Protein AF-A0A7S3X8D6-F1 (afdb_monomer_lite)

Sequence (221 aa):
DIDELVQTFISAEDTNFTLYQYNNELSADIEKLEQQIADYKEDYVMLSGASSRKEDVEKAKILETLEEKWSDLDRKAVQYEVKATESQQTLTQVRAGMAGLFTRIGCNEEQDLPSGSGGGIGDSNMQFYLAAIESRAQDLLRAYYAQRPEEEDAALAASGRTGMSSTVLQINKLPSTVEDISDDEDDDNEDDQRPFTVEELKAKTRAKAKRQQTKVKGRAK

pLDDT: mean 79.31, std 18.72, range [39.94, 97.94]

Structure (mmCIF, N/CA/C/O backbone):
data_AF-A0A7S3X8D6-F1
#
_entry.id   AF-A0A7S3X8D6-F1
#
loop_
_atom_site.group_PDB
_atom_site.id
_atom_site.type_symbol
_atom_site.label_atom_id
_atom_site.label_alt_id
_atom_site.label_comp_id
_atom_site.label_asym_id
_atom_site.label_entity_id
_atom_site.label_seq_id
_atom_site.pdbx_PDB_ins_code
_atom_site.Cartn_x
_atom_site.Cartn_y
_atom_site.Cartn_z
_atom_site.occupancy
_atom_site.B_iso_or_equiv
_atom_site.auth_seq_id
_atom_site.auth_comp_id
_atom_site.auth_asym_id
_atom_site.auth_atom_id
_atom_site.pdbx_PDB_model_num
ATOM 1 N N . ASP A 1 1 ? -51.875 -15.005 94.703 1.00 67.69 1 ASP A N 1
ATOM 2 C CA . ASP A 1 1 ? -51.136 -16.248 94.477 1.00 67.69 1 ASP A CA 1
ATOM 3 C C . ASP A 1 1 ? -49.803 -15.879 93.853 1.00 67.69 1 ASP A C 1
ATOM 5 O O . ASP A 1 1 ? -49.804 -15.108 92.902 1.00 67.69 1 ASP A O 1
ATOM 9 N N . ILE A 1 2 ? -48.683 -16.258 94.463 1.00 82.00 2 ILE A N 1
ATOM 10 C CA . ILE A 1 2 ? -47.351 -15.812 94.006 1.00 82.00 2 ILE A CA 1
ATOM 11 C C . ILE A 1 2 ? -46.908 -16.629 92.790 1.00 82.00 2 ILE A C 1
ATOM 13 O O . ILE A 1 2 ? -46.303 -16.079 91.874 1.00 82.00 2 ILE A O 1
ATOM 17 N N . ASP A 1 3 ? -47.283 -17.905 92.743 1.00 85.44 3 ASP A N 1
ATOM 18 C CA . ASP A 1 3 ? -46.919 -18.810 91.653 1.00 85.44 3 ASP A CA 1
ATOM 19 C C . ASP A 1 3 ? -47.543 -18.391 90.313 1.00 85.44 3 ASP A C 1
ATOM 21 O O . ASP A 1 3 ? -46.890 -18.465 89.277 1.00 85.44 3 ASP A O 1
ATOM 25 N N . GLU A 1 4 ? -48.766 -17.853 90.320 1.00 86.75 4 GLU A N 1
ATOM 26 C CA . GLU A 1 4 ? -49.419 -17.321 89.114 1.00 86.75 4 GLU A CA 1
ATOM 27 C C . GLU A 1 4 ? -48.687 -16.088 88.552 1.00 86.75 4 GLU A C 1
ATOM 29 O O . GLU A 1 4 ? -48.535 -15.942 87.336 1.00 86.75 4 GLU A O 1
ATOM 34 N N . LEU A 1 5 ? -48.174 -15.221 89.434 1.00 87.00 5 LEU A N 1
ATOM 35 C CA . LEU A 1 5 ? -47.397 -14.043 89.043 1.00 87.00 5 LEU A CA 1
ATOM 36 C C . LEU A 1 5 ? -46.019 -14.435 88.496 1.00 87.00 5 LEU A C 1
ATOM 38 O O . LEU A 1 5 ? -45.560 -13.869 87.508 1.00 87.00 5 LEU A O 1
ATOM 42 N N . VAL A 1 6 ? -45.369 -15.423 89.113 1.00 89.00 6 VAL A N 1
ATOM 43 C CA . VAL A 1 6 ? -44.096 -15.967 88.622 1.00 89.00 6 VAL A CA 1
ATOM 44 C C . VAL A 1 6 ? -44.293 -16.623 87.256 1.00 89.00 6 VAL A C 1
ATOM 46 O O . VAL A 1 6 ? -43.522 -16.357 86.339 1.00 89.00 6 VAL A O 1
ATOM 49 N N . GLN A 1 7 ? -45.360 -17.401 87.072 1.00 89.62 7 GLN A N 1
ATOM 50 C CA . GLN A 1 7 ? -45.628 -18.076 85.804 1.00 89.62 7 GLN A CA 1
ATOM 51 C C . GLN A 1 7 ? -45.970 -17.101 84.671 1.00 89.62 7 GLN A C 1
ATOM 53 O O . GLN A 1 7 ? -45.526 -17.288 83.537 1.00 89.62 7 GLN A O 1
ATOM 58 N N . THR A 1 8 ? -46.718 -16.033 84.965 1.00 88.31 8 THR A N 1
ATOM 59 C CA . THR A 1 8 ? -46.967 -14.963 83.988 1.00 88.31 8 THR A CA 1
ATOM 60 C C . THR A 1 8 ? -45.688 -14.209 83.646 1.00 88.31 8 THR A C 1
ATOM 62 O O . THR A 1 8 ? -45.468 -13.931 82.469 1.00 88.31 8 THR A O 1
ATOM 65 N N . PHE A 1 9 ? -44.809 -13.957 84.619 1.00 92.44 9 PHE A N 1
ATOM 66 C CA . PHE A 1 9 ? -43.511 -13.330 84.368 1.00 92.44 9 PHE A CA 1
ATOM 67 C C . PHE A 1 9 ? -42.607 -14.201 83.488 1.00 92.44 9 PHE A C 1
ATOM 69 O O . PHE A 1 9 ? -42.057 -13.696 82.517 1.00 92.44 9 PHE A O 1
ATOM 76 N N . ILE A 1 10 ? -42.534 -15.510 83.753 1.00 90.31 10 ILE A N 1
ATOM 77 C CA . ILE A 1 10 ? -41.787 -16.470 82.922 1.00 90.31 10 ILE A CA 1
ATOM 78 C C . ILE A 1 10 ? -42.356 -16.503 81.497 1.00 90.31 10 ILE A C 1
ATOM 80 O O . ILE A 1 10 ? -41.610 -16.418 80.528 1.00 90.31 10 ILE A O 1
ATOM 84 N N . SER A 1 11 ? -43.684 -16.541 81.341 1.00 92.00 11 SER A N 1
ATOM 85 C CA . SER A 1 11 ? -44.301 -16.512 80.006 1.00 92.00 11 SER A CA 1
ATOM 86 C C . SER A 1 11 ? -44.047 -15.191 79.264 1.00 92.00 11 SER A C 1
ATOM 88 O O . SER A 1 11 ? -43.851 -15.174 78.047 1.00 92.00 11 SER A O 1
ATOM 90 N N . ALA A 1 12 ? -44.020 -14.072 79.992 1.00 92.56 12 ALA A N 1
ATOM 91 C CA . ALA A 1 12 ? -43.689 -12.765 79.444 1.00 92.56 12 ALA A CA 1
ATOM 92 C C . ALA A 1 12 ? -42.205 -12.691 79.054 1.00 92.56 12 ALA A C 1
ATOM 94 O O . ALA A 1 12 ? -41.868 -12.082 78.046 1.00 92.56 12 ALA A O 1
ATOM 95 N N . GLU A 1 13 ? -41.321 -13.342 79.806 1.00 94.69 13 GLU A N 1
ATOM 96 C CA . GLU A 1 13 ? -39.894 -13.439 79.503 1.00 94.69 13 GLU A CA 1
ATOM 97 C C . GLU A 1 13 ? -39.635 -14.291 78.252 1.00 94.69 13 GLU A C 1
ATOM 99 O O . GLU A 1 13 ? -38.944 -13.828 77.346 1.00 94.69 13 GLU A O 1
ATOM 1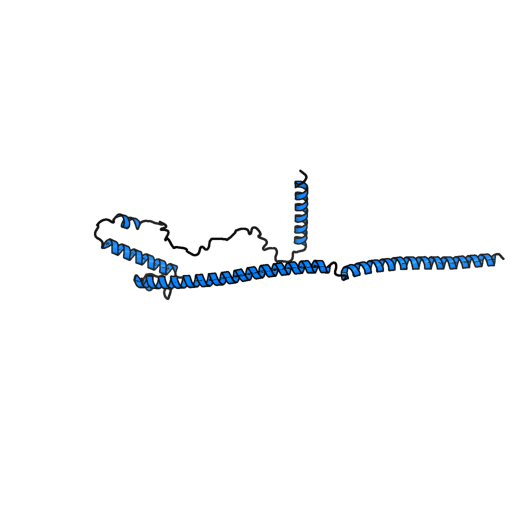04 N N . ASP A 1 14 ? -40.266 -15.462 78.131 1.00 93.81 14 ASP A N 1
ATOM 105 C CA . ASP A 1 14 ? -40.159 -16.331 76.947 1.00 93.81 14 ASP A CA 1
ATOM 106 C C . ASP A 1 14 ? -40.700 -15.648 75.678 1.00 93.81 14 ASP A C 1
ATOM 108 O O . ASP A 1 14 ? -40.104 -15.710 74.595 1.00 93.81 14 ASP A O 1
ATOM 112 N N . THR A 1 15 ? -41.834 -14.951 75.794 1.00 92.88 15 THR A N 1
ATOM 113 C CA . THR A 1 15 ? -42.400 -14.184 74.670 1.00 92.88 15 THR A CA 1
ATOM 114 C C . THR A 1 15 ? -41.511 -13.006 74.286 1.00 92.88 15 THR A C 1
ATOM 116 O O . THR A 1 15 ? -41.329 -12.732 73.101 1.00 92.88 15 THR A O 1
ATOM 119 N N . ASN A 1 16 ? -40.891 -12.338 75.256 1.00 93.00 16 ASN A N 1
ATOM 120 C CA . ASN A 1 16 ? -39.952 -11.262 74.974 1.00 93.00 16 ASN A CA 1
ATOM 121 C C . ASN A 1 16 ? -38.666 -11.801 74.322 1.00 93.00 16 ASN A C 1
ATOM 123 O O . ASN A 1 16 ? -38.200 -11.244 73.333 1.00 93.00 16 ASN A O 1
ATOM 127 N N . PHE A 1 17 ? -38.136 -12.932 74.796 1.00 95.75 17 PHE A N 1
ATOM 128 C CA . PHE A 1 17 ? -36.972 -13.593 74.200 1.00 95.75 17 PHE A CA 1
ATOM 129 C C . PHE A 1 17 ? -37.215 -13.977 72.733 1.00 95.75 17 PHE A C 1
ATOM 131 O O . PHE A 1 17 ? -36.400 -13.666 71.864 1.00 95.75 17 PHE A O 1
ATOM 138 N N . THR A 1 18 ? -38.363 -14.588 72.432 1.00 95.69 18 THR A N 1
ATOM 139 C CA . THR A 1 18 ? -38.733 -14.944 71.050 1.00 95.69 18 THR A CA 1
ATOM 140 C C . THR A 1 18 ? -38.941 -13.716 70.162 1.00 95.69 18 THR A C 1
ATOM 142 O O . THR A 1 18 ? -38.530 -13.728 69.001 1.00 95.69 18 THR A O 1
ATOM 145 N N . LEU A 1 19 ? -39.498 -12.626 70.698 1.00 94.94 19 LEU A N 1
ATOM 146 C CA . LEU A 1 19 ? -39.604 -11.349 69.987 1.00 94.94 19 LEU A CA 1
ATOM 147 C C . LEU A 1 19 ? -38.234 -10.727 69.694 1.00 94.94 19 LEU A C 1
ATOM 149 O O . LEU A 1 19 ? -38.025 -10.239 68.585 1.00 94.94 19 LEU A O 1
ATOM 153 N N . TYR A 1 20 ? -37.291 -10.765 70.640 1.00 96.44 20 TYR A N 1
ATOM 154 C CA . TYR A 1 20 ? -35.921 -10.299 70.409 1.00 96.44 20 TYR A CA 1
ATOM 155 C C . TYR A 1 20 ? -35.206 -11.136 69.349 1.00 96.44 20 TYR A C 1
ATOM 157 O O . TYR A 1 20 ? -34.548 -10.578 68.471 1.00 96.44 20 TYR A O 1
ATOM 165 N N . GLN A 1 21 ? -35.368 -12.461 69.389 1.00 95.94 21 GLN A N 1
ATOM 166 C CA . GLN A 1 21 ? -34.841 -13.364 68.367 1.00 95.94 21 GLN A CA 1
ATOM 167 C C . GLN A 1 21 ? -35.386 -12.991 66.978 1.00 95.94 21 GLN A C 1
ATOM 169 O O . GLN A 1 21 ? -34.609 -12.809 66.043 1.00 95.94 21 GLN A O 1
ATOM 174 N N . TYR A 1 22 ? -36.704 -12.810 66.866 1.00 97.12 22 TYR A N 1
ATOM 175 C CA . TYR A 1 22 ? -37.364 -12.437 65.615 1.00 97.12 22 TYR A CA 1
ATOM 176 C C . TYR A 1 22 ? -36.946 -11.044 65.120 1.00 97.12 22 TYR A C 1
ATOM 178 O O . TYR A 1 22 ? -36.742 -10.846 63.927 1.00 97.12 22 TYR A O 1
ATOM 186 N N . ASN A 1 23 ? -36.765 -10.076 66.023 1.00 97.00 23 ASN A N 1
ATOM 187 C CA . ASN A 1 23 ? -36.282 -8.738 65.675 1.00 97.00 23 ASN A CA 1
ATOM 188 C C . ASN A 1 23 ? -34.847 -8.767 65.121 1.00 97.00 23 ASN A C 1
ATOM 190 O O . ASN A 1 23 ? -34.547 -8.083 64.141 1.00 97.00 23 ASN A O 1
ATOM 194 N N . ASN A 1 24 ? -33.979 -9.596 65.707 1.00 96.69 24 ASN A N 1
ATOM 195 C CA . ASN A 1 24 ? -32.618 -9.793 65.212 1.00 96.69 24 ASN A CA 1
ATOM 196 C C . ASN A 1 24 ? -32.607 -10.465 63.833 1.00 96.69 24 ASN A C 1
ATOM 198 O O . ASN A 1 24 ? -31.846 -10.050 62.963 1.00 96.69 24 ASN A O 1
ATOM 202 N N . GLU A 1 25 ? -33.459 -11.469 63.619 1.00 96.88 25 GLU A N 1
ATOM 203 C CA . GLU A 1 25 ? -33.592 -12.144 62.323 1.00 96.88 25 GLU A CA 1
ATOM 204 C C . GLU A 1 25 ? -34.102 -11.181 61.241 1.00 96.88 25 GLU A C 1
ATOM 206 O O . GLU A 1 25 ? -33.488 -11.063 60.184 1.00 96.88 25 GLU A O 1
ATOM 211 N N . LEU A 1 26 ? -35.134 -10.390 61.551 1.00 97.06 26 LEU A N 1
ATOM 212 C CA . LEU A 1 26 ? -35.618 -9.312 60.683 1.00 97.06 26 LEU A CA 1
ATOM 213 C C . LEU A 1 26 ? -34.529 -8.289 60.354 1.00 97.06 26 LEU A C 1
ATOM 215 O O . LEU A 1 26 ? -34.442 -7.838 59.217 1.00 97.06 26 LEU A O 1
ATOM 219 N N . SER A 1 27 ? -33.706 -7.911 61.333 1.00 97.06 27 SER A N 1
ATOM 220 C CA . SER A 1 27 ? -32.617 -6.952 61.118 1.00 97.06 27 SER A CA 1
ATOM 221 C C . SER A 1 27 ? -31.562 -7.512 60.160 1.00 97.06 27 SER A C 1
ATOM 223 O O . SER A 1 27 ? -31.136 -6.813 59.244 1.00 97.06 27 SER A O 1
ATOM 225 N N . ALA A 1 28 ? -31.202 -8.789 60.311 1.00 97.50 28 ALA A N 1
ATOM 226 C CA . ALA A 1 28 ? -30.294 -9.472 59.391 1.00 97.50 28 ALA A CA 1
ATOM 227 C C . ALA A 1 28 ? -30.887 -9.597 57.975 1.00 97.50 28 ALA A C 1
ATOM 229 O O . ALA A 1 28 ? -30.181 -9.411 56.980 1.00 97.50 28 ALA A O 1
ATOM 230 N N . ASP A 1 29 ? -32.188 -9.870 57.870 1.00 97.88 29 ASP A N 1
ATOM 231 C CA . ASP A 1 29 ? -32.888 -9.928 56.588 1.00 97.88 29 ASP A CA 1
ATOM 232 C C . ASP A 1 29 ? -32.967 -8.556 55.908 1.00 97.88 29 ASP A C 1
ATOM 234 O O . ASP A 1 29 ? -32.798 -8.473 54.690 1.00 97.88 29 ASP A O 1
ATOM 238 N N . ILE A 1 30 ? -33.165 -7.475 56.669 1.00 97.69 30 ILE A N 1
ATOM 239 C CA . ILE A 1 30 ? -33.122 -6.102 56.147 1.00 97.69 30 ILE A CA 1
ATOM 240 C C . ILE A 1 30 ? -31.737 -5.800 55.574 1.00 97.69 30 ILE A C 1
ATOM 242 O O . ILE A 1 30 ? -31.657 -5.400 54.415 1.00 97.69 30 ILE A O 1
ATOM 246 N N . GLU A 1 31 ? -30.656 -6.056 56.318 1.00 97.56 31 GLU A N 1
ATOM 247 C CA . GLU A 1 31 ? -29.286 -5.832 55.825 1.00 97.56 31 GLU A CA 1
ATOM 248 C C . GLU A 1 31 ? -29.008 -6.628 54.542 1.00 97.56 31 GLU A C 1
ATOM 250 O O . GLU A 1 31 ? -28.447 -6.111 53.572 1.00 97.56 31 GLU A O 1
ATOM 255 N N . LYS A 1 32 ? -29.457 -7.886 54.494 1.00 97.94 32 LYS A N 1
ATOM 256 C CA . LYS A 1 32 ? -29.315 -8.736 53.310 1.00 97.94 32 LYS A CA 1
ATOM 257 C C . LYS A 1 32 ? -30.087 -8.188 52.110 1.00 97.94 32 LYS A C 1
ATOM 259 O O . LYS A 1 32 ? -29.563 -8.191 50.995 1.00 97.94 32 LYS A O 1
ATOM 264 N N . LEU A 1 33 ? -31.326 -7.747 52.311 1.00 97.69 33 LEU A N 1
ATOM 265 C CA . LEU A 1 33 ? -32.152 -7.175 51.247 1.00 97.69 33 LEU A CA 1
ATOM 266 C C . LEU A 1 33 ? -31.593 -5.834 50.763 1.00 97.69 33 LEU A C 1
ATOM 268 O O . LEU A 1 33 ? -31.595 -5.577 49.561 1.00 97.69 33 LEU A O 1
ATOM 272 N N . GLU A 1 34 ? -31.073 -5.000 51.660 1.00 97.75 34 GLU A N 1
ATOM 273 C CA . GLU A 1 34 ? -30.409 -3.745 51.300 1.00 97.75 34 GLU A CA 1
ATOM 274 C C . GLU A 1 34 ? -29.159 -3.989 50.451 1.00 97.75 34 GLU A C 1
ATOM 276 O O . GLU A 1 34 ? -28.985 -3.320 49.428 1.00 97.75 34 GLU A O 1
ATOM 281 N N . GLN A 1 35 ? -28.347 -4.992 50.803 1.00 97.56 35 GLN A N 1
ATOM 282 C CA . GLN A 1 35 ? -27.203 -5.401 49.989 1.00 97.56 35 GLN A CA 1
ATOM 283 C C . GLN A 1 35 ? -27.647 -5.876 48.600 1.00 97.56 35 GLN A C 1
ATOM 285 O O . GLN A 1 35 ? -27.122 -5.407 47.596 1.00 97.56 35 GLN A O 1
ATOM 290 N N . GLN A 1 36 ? -28.670 -6.732 48.518 1.00 97.81 36 GLN A N 1
ATOM 291 C CA . GLN A 1 36 ? -29.198 -7.192 47.228 1.00 97.81 36 GLN A CA 1
ATOM 292 C C . GLN A 1 36 ? -29.729 -6.037 46.369 1.00 97.81 36 GLN A C 1
ATOM 294 O O . GLN A 1 36 ? -29.532 -6.020 45.156 1.00 97.81 36 GLN A O 1
ATOM 299 N N . ILE A 1 37 ? -30.390 -5.048 46.976 1.00 97.00 37 ILE A N 1
ATOM 300 C CA . ILE A 1 37 ? -30.853 -3.849 46.267 1.00 97.00 37 ILE A CA 1
ATOM 301 C C . ILE A 1 37 ? -29.668 -3.034 45.737 1.00 97.00 37 ILE A C 1
ATOM 303 O O . ILE A 1 37 ? -29.769 -2.467 44.646 1.00 97.00 37 ILE A O 1
ATOM 307 N N . ALA A 1 38 ? -28.574 -2.936 46.495 1.00 96.69 38 ALA A N 1
ATOM 308 C CA . ALA A 1 38 ? -27.361 -2.263 46.043 1.00 96.69 38 ALA A CA 1
ATOM 309 C C . ALA A 1 38 ? -26.738 -2.994 44.844 1.00 96.69 38 ALA A C 1
ATOM 311 O O . ALA A 1 38 ? -26.522 -2.361 43.809 1.00 96.69 38 ALA A O 1
ATOM 312 N N . ASP A 1 39 ? -26.571 -4.313 44.947 1.00 96.19 39 ASP A N 1
ATOM 313 C CA . ASP A 1 39 ? -26.010 -5.158 43.888 1.00 96.19 39 ASP A CA 1
ATOM 314 C C . ASP A 1 39 ? -26.852 -5.057 42.601 1.00 96.19 39 ASP A C 1
ATOM 316 O O . ASP A 1 39 ? -26.337 -4.762 41.523 1.00 96.19 39 ASP A O 1
ATOM 320 N N . TYR A 1 40 ? -28.183 -5.172 42.704 1.00 94.69 40 TYR A N 1
ATOM 321 C CA . TYR A 1 40 ? -29.065 -5.055 41.537 1.00 94.69 40 TYR A CA 1
ATOM 322 C C . TYR A 1 40 ? -29.056 -3.664 40.894 1.00 94.69 40 TYR A C 1
ATOM 324 O O . TYR A 1 40 ? -29.263 -3.542 39.685 1.00 94.69 40 TYR A O 1
ATOM 332 N N . LYS A 1 41 ? -28.835 -2.595 41.668 1.00 91.50 41 LYS A N 1
ATOM 333 C CA . LYS A 1 41 ? -28.681 -1.245 41.105 1.00 91.50 41 LYS A CA 1
ATOM 334 C C . LYS A 1 41 ? -27.373 -1.112 40.332 1.00 91.50 41 LYS A C 1
ATOM 336 O O . LYS A 1 41 ? -27.368 -0.454 39.292 1.00 91.50 41 LYS A O 1
ATOM 341 N N . GLU A 1 42 ? -26.293 -1.715 40.818 1.00 88.62 42 GLU A N 1
ATOM 342 C CA . GLU A 1 42 ? -25.010 -1.743 40.114 1.00 88.62 42 GLU A CA 1
ATOM 343 C C . GLU A 1 42 ? -25.122 -2.517 38.794 1.00 88.62 42 GLU A C 1
ATOM 345 O O . GLU A 1 42 ? -24.772 -1.984 37.734 1.00 88.62 42 GLU A O 1
ATOM 350 N N . ASP A 1 43 ? -25.737 -3.700 38.831 1.00 87.25 43 ASP A N 1
ATOM 351 C CA . ASP A 1 43 ? -26.012 -4.510 37.642 1.00 87.25 43 ASP A CA 1
ATOM 352 C C . ASP A 1 43 ? -26.898 -3.768 36.636 1.00 87.25 43 ASP A C 1
ATOM 354 O O . ASP A 1 43 ? -26.614 -3.760 35.435 1.00 87.25 43 ASP A O 1
ATOM 358 N N . TYR A 1 44 ? -27.945 -3.082 37.106 1.00 85.81 44 TYR A N 1
ATOM 359 C CA . TYR A 1 44 ? -28.802 -2.267 36.246 1.00 85.81 44 TYR A CA 1
ATOM 360 C C . TYR A 1 44 ? -28.010 -1.161 35.542 1.00 85.81 44 TYR A C 1
ATOM 362 O O . TYR A 1 44 ? -28.200 -0.930 34.348 1.00 85.81 44 TYR A O 1
ATOM 370 N N . VAL A 1 45 ? -27.101 -0.478 36.244 1.00 82.88 45 VAL A N 1
ATOM 371 C CA . VAL A 1 45 ? -26.269 0.574 35.644 1.00 82.88 45 VAL A CA 1
ATOM 372 C C . VAL A 1 45 ? -25.324 -0.008 34.594 1.00 82.88 45 VAL A C 1
ATOM 374 O O . VAL A 1 45 ? -25.256 0.548 33.492 1.00 82.88 45 VAL A O 1
ATOM 377 N N . MET A 1 46 ? -24.663 -1.134 34.885 1.00 79.38 46 MET A N 1
ATOM 378 C CA . MET A 1 46 ? -23.828 -1.842 33.908 1.00 79.38 46 MET A CA 1
ATOM 379 C C . MET A 1 46 ? -24.627 -2.253 32.667 1.00 79.38 46 MET A C 1
ATOM 381 O O . MET A 1 46 ? -24.199 -1.985 31.542 1.00 79.38 46 MET A O 1
ATOM 385 N N . LEU A 1 47 ? -25.808 -2.844 32.862 1.00 77.25 47 LEU A N 1
ATOM 386 C CA . LEU A 1 47 ? -26.638 -3.375 31.782 1.00 77.25 47 LEU A CA 1
ATOM 387 C C . LEU A 1 47 ? -27.392 -2.284 31.004 1.00 77.25 47 LEU A C 1
ATOM 389 O O . LEU A 1 47 ? -27.698 -2.472 29.830 1.00 77.25 47 LEU A O 1
ATOM 393 N N . SER A 1 48 ? -27.635 -1.110 31.601 1.00 77.19 48 SER A N 1
ATOM 394 C CA . SER A 1 48 ? -28.289 0.039 30.943 1.00 77.19 48 SER A CA 1
ATOM 395 C C . SER A 1 48 ? -27.487 0.638 29.773 1.00 77.19 48 SER A C 1
ATOM 397 O O . SER A 1 48 ? -27.919 1.608 29.140 1.00 77.19 48 SER A O 1
ATOM 399 N N . GLY A 1 49 ? -26.299 0.095 29.484 1.00 66.31 49 GLY A N 1
ATOM 400 C CA . GLY A 1 49 ? -25.484 0.474 28.332 1.00 66.31 49 GLY A CA 1
ATOM 401 C C . GLY A 1 49 ? -24.805 1.835 28.482 1.00 66.31 49 GLY A C 1
ATOM 402 O O . GLY A 1 49 ? -24.290 2.380 27.506 1.00 66.31 49 GLY A O 1
ATOM 403 N N . ALA A 1 50 ? -24.790 2.416 29.688 1.00 65.62 50 ALA A N 1
ATOM 404 C CA . ALA A 1 50 ? -24.033 3.635 29.974 1.00 65.62 50 ALA A CA 1
ATOM 405 C C . ALA A 1 50 ? -22.520 3.431 29.752 1.00 65.62 50 ALA A C 1
ATOM 407 O O . ALA A 1 50 ? -21.849 4.337 29.256 1.00 65.62 50 ALA A O 1
ATOM 408 N N . SER A 1 51 ? -22.007 2.230 30.048 1.00 62.38 51 SER A N 1
ATOM 409 C CA . SER A 1 51 ? -20.630 1.826 29.731 1.00 62.38 51 SER A CA 1
ATOM 410 C C . SER A 1 51 ? -20.456 1.448 28.254 1.00 62.38 51 SER A C 1
ATOM 412 O O . SER A 1 51 ? -19.504 1.909 27.628 1.00 62.38 51 SER A O 1
ATOM 414 N N . SER A 1 52 ? -21.406 0.713 27.659 1.00 67.06 52 SER A N 1
ATOM 415 C CA . SER A 1 52 ? -21.340 0.294 26.246 1.00 67.06 52 SER A CA 1
ATOM 416 C C . SER A 1 52 ? -21.341 1.466 25.266 1.00 67.06 52 SER A C 1
ATOM 418 O O . SER A 1 52 ? -20.588 1.451 24.304 1.00 67.06 52 SER A O 1
ATOM 420 N N . ARG A 1 53 ? -22.088 2.545 25.540 1.00 71.88 53 ARG A N 1
ATOM 421 C CA . ARG A 1 53 ? -22.114 3.724 24.655 1.00 71.88 53 ARG A CA 1
ATOM 422 C C . ARG A 1 53 ? -20.753 4.398 24.483 1.00 71.88 53 ARG A C 1
ATOM 424 O O . ARG A 1 53 ? -20.490 4.946 23.419 1.00 71.88 53 ARG A O 1
ATOM 431 N N . LYS A 1 54 ? -19.894 4.395 25.508 1.00 75.25 54 LYS A N 1
ATOM 432 C CA . LYS A 1 54 ? -18.533 4.943 25.377 1.00 75.25 54 LYS A CA 1
ATOM 433 C C . LYS A 1 54 ? -17.655 4.032 24.528 1.00 75.25 54 LYS A C 1
ATOM 435 O O . LYS A 1 54 ? -16.948 4.522 23.656 1.00 75.25 54 LYS A O 1
ATOM 440 N N . GLU A 1 55 ? -17.750 2.729 24.761 1.00 76.75 55 GLU A N 1
ATOM 441 C CA . GLU A 1 55 ? -17.008 1.722 24.006 1.00 76.75 55 GLU A CA 1
ATOM 442 C C . GLU A 1 55 ? -17.407 1.720 22.520 1.00 76.75 55 GLU A C 1
ATOM 444 O O . GLU A 1 55 ? -16.547 1.640 21.648 1.00 76.75 55 GLU A O 1
ATOM 449 N N . ASP A 1 56 ? -18.694 1.898 22.219 1.00 81.81 56 ASP A N 1
ATOM 450 C CA . ASP A 1 56 ? -19.205 1.984 20.848 1.00 81.81 56 ASP A CA 1
ATOM 451 C C . ASP A 1 56 ? -18.701 3.235 20.119 1.00 81.81 56 ASP A C 1
ATOM 453 O O . ASP A 1 56 ? -18.345 3.164 18.944 1.00 81.81 56 ASP A O 1
ATOM 457 N N . VAL A 1 57 ? -18.608 4.376 20.812 1.00 85.12 57 VAL A N 1
ATOM 458 C CA . VAL A 1 57 ? -18.051 5.616 20.242 1.00 85.12 57 VAL A CA 1
ATOM 459 C C . VAL A 1 57 ? -16.552 5.476 19.974 1.00 85.12 57 VAL A C 1
ATOM 461 O O . VAL A 1 57 ? -16.071 5.922 18.934 1.00 85.12 57 VAL A O 1
ATOM 464 N N . GLU A 1 58 ? -15.805 4.845 20.880 1.00 86.81 58 GLU A N 1
ATOM 465 C CA . GLU A 1 58 ? -14.379 4.577 20.669 1.00 86.81 58 GLU A CA 1
ATOM 466 C C . GLU A 1 58 ? -14.155 3.615 19.498 1.00 86.81 58 GLU A C 1
ATOM 468 O O . GLU A 1 58 ? -13.320 3.891 18.636 1.00 86.81 58 GLU A O 1
ATOM 473 N N . LYS A 1 59 ? -14.945 2.538 19.403 1.00 88.81 59 LYS A N 1
ATOM 474 C CA . LYS A 1 59 ? -14.914 1.605 18.266 1.00 88.81 59 LYS A CA 1
ATOM 475 C C . LYS A 1 59 ? -15.263 2.295 16.950 1.00 88.81 59 LYS A C 1
ATOM 477 O O . LYS A 1 59 ? -14.558 2.091 15.967 1.00 88.81 59 LYS A O 1
ATOM 482 N N . ALA A 1 60 ? -16.299 3.134 16.932 1.00 91.19 60 ALA A N 1
ATOM 483 C CA . ALA A 1 60 ? -16.683 3.901 15.749 1.00 91.19 60 ALA A CA 1
ATOM 484 C C . ALA A 1 60 ? -15.552 4.831 15.288 1.00 91.19 60 ALA A C 1
ATOM 486 O O . ALA A 1 60 ? -15.225 4.860 14.106 1.00 91.19 60 ALA A O 1
ATOM 487 N N . LYS A 1 61 ? -14.890 5.516 16.227 1.00 93.88 61 LYS A N 1
ATOM 488 C CA . LYS A 1 61 ? -13.737 6.367 15.918 1.00 93.88 61 LYS A CA 1
ATOM 489 C C . LYS A 1 61 ? -12.556 5.564 15.368 1.00 93.88 61 LYS A C 1
ATOM 491 O O . LYS A 1 61 ? -11.897 6.005 14.435 1.00 93.88 61 LYS A O 1
ATOM 496 N N . ILE A 1 62 ? -12.278 4.385 15.927 1.00 94.00 62 ILE A N 1
ATOM 497 C CA . ILE A 1 62 ? -11.218 3.504 15.412 1.00 94.00 62 ILE A CA 1
ATOM 498 C C . ILE A 1 62 ? -11.539 3.067 13.978 1.00 94.00 62 ILE A C 1
ATOM 500 O O . ILE A 1 62 ? -10.659 3.132 13.122 1.00 94.00 62 ILE A O 1
ATOM 504 N N . LEU A 1 63 ? -12.784 2.672 13.704 1.00 95.25 63 LEU A N 1
ATOM 505 C CA . LEU A 1 63 ? -13.222 2.300 12.358 1.00 95.25 63 LEU A CA 1
ATOM 506 C C . LEU A 1 63 ? -13.055 3.450 11.364 1.00 95.25 63 LEU A C 1
ATOM 508 O O . LEU A 1 63 ? -12.462 3.237 10.314 1.00 95.25 63 LEU A O 1
ATOM 512 N N . GLU A 1 64 ? -13.478 4.661 11.726 1.00 96.06 64 GLU A N 1
ATOM 513 C CA . GLU A 1 64 ? -13.309 5.858 10.893 1.00 96.06 64 GLU A CA 1
ATOM 514 C C . GLU A 1 64 ? -11.827 6.110 10.568 1.00 96.06 64 GLU A C 1
ATOM 516 O O . GLU A 1 64 ? -11.462 6.279 9.407 1.00 96.06 64 GLU A O 1
ATOM 521 N N . THR A 1 65 ? -10.938 6.028 11.567 1.00 95.56 65 THR A N 1
ATOM 522 C CA . THR A 1 65 ? -9.493 6.201 11.327 1.00 95.56 65 THR A CA 1
ATOM 523 C C . THR A 1 65 ? -8.885 5.098 10.460 1.00 95.56 65 THR A C 1
ATOM 525 O O . THR A 1 65 ? -7.926 5.343 9.731 1.00 95.56 65 THR A O 1
ATOM 528 N N . LEU A 1 66 ? -9.399 3.868 10.546 1.00 96.19 66 LEU A N 1
ATOM 529 C CA . LEU A 1 66 ? -8.938 2.761 9.710 1.00 96.19 66 LEU A CA 1
ATOM 530 C C . LEU A 1 66 ? -9.420 2.915 8.271 1.00 96.19 66 LEU A C 1
ATOM 532 O O . LEU A 1 66 ? -8.659 2.623 7.355 1.00 96.19 66 LEU A O 1
ATOM 536 N N . GLU A 1 67 ? -10.646 3.387 8.075 1.00 96.94 67 GLU A N 1
ATOM 537 C CA . GLU A 1 67 ? -11.210 3.653 6.755 1.00 96.94 67 GLU A CA 1
ATOM 538 C C . GLU A 1 67 ? -10.463 4.791 6.048 1.00 96.94 67 GLU A C 1
ATOM 540 O O . GLU A 1 67 ? -10.094 4.648 4.883 1.00 96.94 67 GLU A O 1
ATOM 545 N N . GLU A 1 68 ? -10.129 5.866 6.769 1.00 97.12 68 GLU A N 1
ATOM 546 C CA . GLU A 1 68 ? -9.292 6.954 6.250 1.00 97.12 68 GLU A CA 1
ATOM 547 C C . GLU A 1 68 ? -7.899 6.448 5.843 1.00 97.12 68 GLU A C 1
ATOM 549 O O . GLU A 1 68 ? -7.469 6.646 4.705 1.00 97.12 68 GLU A O 1
ATOM 554 N N . LYS A 1 69 ? -7.225 5.697 6.727 1.00 96.69 69 LYS A N 1
ATOM 555 C CA . LYS A 1 69 ? -5.918 5.087 6.425 1.00 96.69 69 LYS A CA 1
ATOM 556 C C . LYS A 1 69 ? -5.981 4.134 5.238 1.00 96.69 69 LYS A C 1
ATOM 558 O O . LYS A 1 69 ? -5.054 4.101 4.431 1.00 96.69 69 LYS A O 1
ATOM 563 N N . TRP A 1 70 ? -7.049 3.346 5.137 1.00 96.62 70 TRP A N 1
ATOM 564 C CA . TRP A 1 70 ? -7.248 2.425 4.027 1.00 96.62 70 TRP A CA 1
ATOM 565 C C . TRP A 1 70 ? -7.426 3.185 2.712 1.00 96.62 70 TRP A C 1
ATOM 567 O O . TRP A 1 70 ? -6.739 2.877 1.743 1.00 96.62 70 TRP A O 1
ATOM 577 N N . SER A 1 71 ? -8.262 4.224 2.700 1.00 97.62 71 SER A N 1
ATOM 578 C CA . SER A 1 71 ? -8.468 5.089 1.535 1.00 97.62 71 SER A CA 1
ATOM 579 C C . SER A 1 71 ? -7.172 5.780 1.096 1.00 97.62 71 SER A C 1
ATOM 581 O O . SER A 1 71 ? -6.876 5.873 -0.098 1.00 97.62 71 SER A O 1
ATOM 583 N N . ASP A 1 72 ? -6.363 6.253 2.043 1.00 97.00 72 ASP A N 1
ATOM 584 C CA . ASP A 1 72 ? -5.069 6.860 1.736 1.00 97.00 72 ASP A CA 1
ATOM 585 C C . ASP A 1 72 ? -4.067 5.858 1.170 1.00 97.00 72 ASP A C 1
ATOM 587 O O . ASP A 1 72 ? -3.352 6.174 0.213 1.00 97.00 72 ASP A O 1
ATOM 591 N N . LEU A 1 73 ? -4.017 4.651 1.734 1.00 96.69 73 LEU A N 1
ATOM 592 C CA . LEU A 1 73 ? -3.136 3.597 1.252 1.00 96.69 73 LEU A CA 1
ATOM 593 C C . LEU A 1 73 ? -3.550 3.114 -0.142 1.00 96.69 73 LEU A C 1
ATOM 595 O O . LEU A 1 73 ? -2.684 2.948 -0.998 1.00 96.69 73 LEU A O 1
ATOM 599 N N . ASP A 1 74 ? -4.849 2.955 -0.391 1.00 97.44 74 ASP A N 1
ATOM 600 C CA . ASP A 1 74 ? -5.395 2.579 -1.697 1.00 97.44 74 ASP A CA 1
ATOM 601 C C . ASP A 1 74 ? -5.051 3.631 -2.760 1.00 97.44 74 ASP A C 1
ATOM 603 O O . ASP A 1 74 ? -4.474 3.323 -3.806 1.00 97.44 74 ASP A O 1
ATOM 607 N N . ARG A 1 75 ? -5.256 4.915 -2.439 1.00 97.31 75 ARG A N 1
ATOM 608 C CA . ARG A 1 75 ? -4.854 6.027 -3.307 1.00 97.31 75 ARG A CA 1
ATOM 609 C C . ARG A 1 75 ? -3.353 6.015 -3.601 1.00 97.31 75 ARG A C 1
ATOM 611 O O . ARG A 1 75 ? -2.961 6.213 -4.753 1.00 97.31 75 ARG A O 1
ATOM 618 N N . LYS A 1 76 ? -2.506 5.791 -2.590 1.00 97.38 76 LYS A N 1
ATOM 619 C CA . LYS A 1 76 ? -1.048 5.678 -2.773 1.00 97.38 76 LYS A CA 1
ATOM 620 C C . LYS A 1 76 ? -0.692 4.478 -3.655 1.00 97.38 76 LYS A C 1
ATOM 622 O O . LYS A 1 76 ? 0.141 4.624 -4.545 1.00 97.38 76 LYS A O 1
ATOM 627 N N . ALA A 1 77 ? -1.339 3.329 -3.467 1.00 97.44 77 ALA A N 1
ATOM 628 C CA . ALA A 1 77 ? -1.112 2.133 -4.275 1.00 97.44 77 ALA A CA 1
ATOM 629 C C . ALA A 1 77 ? -1.433 2.379 -5.757 1.00 97.44 77 ALA A C 1
ATOM 631 O O . ALA A 1 77 ? -0.597 2.105 -6.617 1.00 97.44 77 ALA A O 1
ATOM 632 N N . VAL A 1 78 ? -2.581 2.996 -6.054 1.00 97.62 78 VAL A N 1
ATOM 633 C CA . VAL A 1 78 ? -2.953 3.378 -7.427 1.00 97.62 78 VAL A CA 1
ATOM 634 C C . VAL A 1 78 ? -1.932 4.347 -8.031 1.00 97.62 78 VAL A C 1
ATOM 636 O O . VAL A 1 78 ? -1.532 4.189 -9.183 1.00 97.62 78 VAL A O 1
ATOM 639 N N . GLN A 1 79 ? -1.466 5.337 -7.265 1.00 97.25 79 GLN A N 1
ATOM 640 C CA . GLN A 1 79 ? -0.439 6.267 -7.745 1.00 97.25 79 GLN A CA 1
ATOM 641 C C . GLN A 1 79 ? 0.895 5.573 -8.042 1.00 97.25 79 GLN A C 1
ATOM 643 O O . GLN A 1 79 ? 1.544 5.910 -9.034 1.00 97.25 79 GLN A O 1
ATOM 648 N N . TYR A 1 80 ? 1.317 4.623 -7.205 1.00 97.56 80 TYR A N 1
ATOM 649 C CA . TYR A 1 80 ? 2.538 3.857 -7.447 1.00 97.56 80 TYR A CA 1
ATOM 650 C C . TYR A 1 80 ? 2.422 2.962 -8.676 1.00 97.56 80 TYR A C 1
ATOM 652 O O . TYR A 1 80 ? 3.381 2.885 -9.441 1.00 97.56 80 TYR A O 1
ATOM 660 N N . GLU A 1 81 ? 1.251 2.375 -8.922 1.00 97.19 81 GLU A N 1
ATOM 661 C CA . GLU A 1 81 ? 0.997 1.598 -10.135 1.00 97.19 81 GLU A CA 1
ATOM 662 C C . GLU A 1 81 ? 1.132 2.475 -11.387 1.00 97.19 81 GLU A C 1
ATOM 664 O O . GLU A 1 81 ? 1.877 2.143 -12.310 1.00 97.19 81 GLU A O 1
ATOM 669 N N . VAL A 1 82 ? 0.506 3.659 -11.395 1.00 97.44 82 VAL A N 1
ATOM 670 C CA . VAL A 1 82 ? 0.633 4.612 -12.512 1.00 97.44 82 VAL A CA 1
ATOM 671 C C . VAL A 1 82 ? 2.100 4.986 -12.740 1.00 97.44 82 VAL A C 1
ATOM 673 O O . VAL A 1 82 ? 2.604 4.824 -13.851 1.00 97.44 82 VAL A O 1
ATOM 676 N N . LYS A 1 83 ? 2.827 5.386 -11.690 1.00 97.31 83 LYS A N 1
ATOM 677 C CA . LYS A 1 83 ? 4.255 5.737 -11.794 1.00 97.31 83 LYS A CA 1
ATOM 678 C C . LYS A 1 83 ? 5.112 4.574 -12.307 1.00 97.31 83 LYS A C 1
ATOM 680 O O . LYS A 1 83 ? 6.024 4.790 -13.106 1.00 97.31 83 LYS A O 1
ATOM 685 N N . ALA A 1 84 ? 4.831 3.344 -11.875 1.00 96.25 84 ALA A N 1
ATOM 686 C CA . ALA A 1 84 ? 5.537 2.157 -12.344 1.00 96.25 84 ALA A CA 1
ATOM 687 C C . ALA A 1 84 ? 5.300 1.925 -13.843 1.00 96.25 84 ALA A C 1
ATOM 689 O O . ALA A 1 84 ? 6.258 1.712 -14.592 1.00 96.25 84 ALA A O 1
ATOM 690 N N . THR A 1 85 ? 4.050 2.050 -14.303 1.00 97.25 85 THR A N 1
ATOM 691 C CA . THR A 1 85 ? 3.721 1.907 -15.729 1.00 97.25 85 THR A CA 1
ATOM 692 C C . THR A 1 85 ? 4.381 2.989 -16.591 1.00 97.25 85 THR A C 1
ATOM 694 O O . THR A 1 85 ? 4.964 2.668 -17.628 1.00 97.25 85 THR A O 1
ATOM 697 N N . GLU A 1 86 ? 4.379 4.251 -16.152 1.00 97.25 86 GLU A N 1
ATOM 698 C CA . GLU A 1 86 ? 5.045 5.365 -16.846 1.00 97.25 86 GLU A CA 1
ATOM 699 C C . GLU A 1 86 ? 6.568 5.169 -16.920 1.00 97.25 86 GLU A C 1
ATOM 701 O O . GLU A 1 86 ? 7.189 5.356 -17.975 1.00 97.25 86 GLU A O 1
ATOM 706 N N . SER A 1 87 ? 7.181 4.728 -15.818 1.00 95.06 87 SER A N 1
ATOM 707 C CA . SER A 1 87 ? 8.608 4.401 -15.765 1.00 95.06 87 SER A CA 1
ATOM 708 C C . SER A 1 87 ? 8.958 3.264 -16.729 1.00 95.06 87 SER A C 1
ATOM 710 O O . SER A 1 87 ? 9.910 3.363 -17.509 1.00 95.06 87 SER A O 1
ATOM 712 N N . GLN A 1 88 ? 8.139 2.211 -16.775 1.00 95.06 88 GLN A N 1
ATOM 713 C CA . GLN A 1 88 ? 8.361 1.076 -17.668 1.00 95.06 88 GLN A CA 1
ATOM 714 C C . GLN A 1 88 ? 8.204 1.448 -19.151 1.00 95.06 88 GLN A C 1
ATOM 716 O O . GLN A 1 88 ? 8.964 0.958 -19.997 1.00 95.06 88 GLN A O 1
ATOM 721 N N . GLN A 1 89 ? 7.271 2.346 -19.482 1.00 96.25 89 GLN A N 1
ATOM 722 C CA . GLN A 1 89 ? 7.150 2.907 -20.831 1.00 96.25 89 GLN A CA 1
ATOM 723 C C . GLN A 1 89 ? 8.397 3.710 -21.213 1.00 96.25 89 GLN A C 1
ATOM 725 O O . GLN A 1 89 ? 8.942 3.516 -22.302 1.00 96.25 89 GLN A O 1
ATOM 730 N N . THR A 1 90 ? 8.892 4.550 -20.302 1.00 95.44 90 THR A N 1
ATOM 731 C CA . THR A 1 90 ? 10.113 5.341 -20.512 1.00 95.44 90 THR A CA 1
ATOM 732 C C . THR A 1 90 ? 11.323 4.436 -20.739 1.00 95.44 90 THR A C 1
ATOM 734 O O . THR A 1 90 ? 12.039 4.597 -21.726 1.00 95.44 90 THR A O 1
ATOM 737 N N . LEU A 1 91 ? 11.509 3.411 -19.901 1.00 93.69 91 LEU A N 1
ATOM 738 C CA . LEU A 1 91 ? 12.571 2.416 -20.071 1.00 93.69 91 LEU A CA 1
ATOM 739 C C . LEU A 1 91 ? 12.477 1.688 -21.414 1.00 93.69 91 LEU A C 1
ATOM 741 O O . LEU A 1 91 ? 13.493 1.428 -22.053 1.00 93.69 91 LEU A O 1
ATOM 745 N N . THR A 1 92 ? 11.268 1.385 -21.884 1.00 93.94 92 THR A N 1
ATOM 746 C CA . THR A 1 92 ? 11.070 0.747 -23.192 1.00 93.94 92 THR A CA 1
ATOM 747 C C . THR A 1 92 ? 11.530 1.653 -24.337 1.00 93.94 92 THR A C 1
ATOM 749 O O . THR A 1 92 ? 12.221 1.188 -25.244 1.00 93.94 92 THR A O 1
ATOM 752 N N . GLN A 1 93 ? 11.217 2.951 -24.275 1.00 94.94 93 GLN A N 1
ATOM 753 C CA . GLN A 1 93 ? 11.685 3.931 -25.261 1.00 94.94 93 GLN A CA 1
ATOM 754 C C . GLN A 1 93 ? 13.209 4.089 -25.224 1.00 94.94 93 GLN A C 1
ATOM 756 O O . GLN A 1 93 ? 13.848 4.098 -26.277 1.00 94.94 93 GLN A O 1
ATOM 761 N N . VAL A 1 94 ? 13.803 4.148 -24.028 1.00 94.38 94 VAL A N 1
ATOM 762 C CA . VAL A 1 94 ? 15.261 4.220 -23.851 1.00 94.38 94 VAL A CA 1
ATOM 763 C C . VAL A 1 94 ? 15.942 2.990 -24.450 1.00 94.38 94 VAL A C 1
ATOM 765 O O . VAL A 1 94 ? 16.860 3.144 -25.253 1.00 94.38 94 VAL A O 1
ATOM 768 N N . ARG A 1 95 ? 15.459 1.775 -24.153 1.00 93.75 95 ARG A N 1
ATOM 769 C CA . ARG A 1 95 ? 16.003 0.528 -24.725 1.00 93.75 95 ARG A CA 1
ATOM 770 C C . ARG A 1 95 ? 15.928 0.520 -26.253 1.00 93.75 95 ARG A C 1
ATOM 772 O O . ARG A 1 95 ? 16.906 0.167 -26.907 1.00 93.75 95 ARG A O 1
ATOM 779 N N . ALA A 1 96 ? 14.808 0.959 -26.830 1.00 93.62 96 ALA A N 1
ATOM 780 C CA . ALA A 1 96 ? 14.661 1.064 -28.282 1.00 93.62 96 ALA A CA 1
ATOM 781 C C . ALA A 1 96 ? 15.636 2.090 -28.891 1.00 93.62 96 ALA A C 1
ATOM 783 O O . ALA A 1 96 ? 16.286 1.806 -29.899 1.00 93.62 96 ALA A O 1
ATOM 784 N N . GLY A 1 97 ? 15.785 3.258 -28.258 1.00 94.19 97 GLY A N 1
ATOM 785 C CA . GLY A 1 97 ? 16.739 4.288 -28.673 1.00 94.19 97 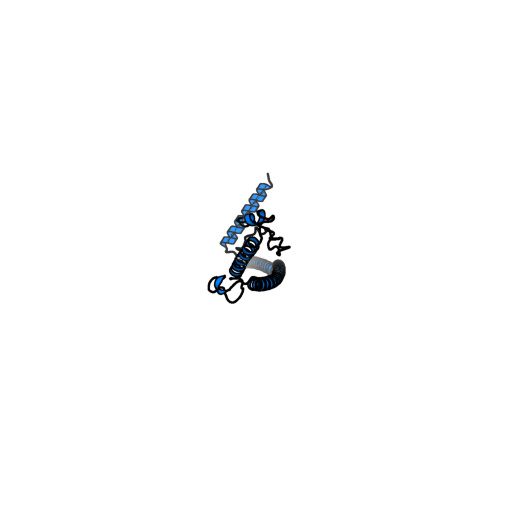GLY A CA 1
ATOM 786 C C . GLY A 1 97 ? 18.187 3.803 -28.610 1.00 94.19 97 GLY A C 1
ATOM 787 O O . GLY A 1 97 ? 18.947 4.009 -29.554 1.00 94.19 97 GLY A O 1
ATOM 788 N N . MET A 1 98 ? 18.553 3.091 -27.543 1.00 93.94 98 MET A N 1
ATOM 789 C CA . MET A 1 98 ? 19.875 2.486 -27.395 1.00 93.94 98 MET A CA 1
ATOM 790 C C . MET A 1 98 ? 20.154 1.437 -28.468 1.00 93.94 98 MET A C 1
ATOM 792 O O . MET A 1 98 ? 21.213 1.489 -29.083 1.00 93.94 98 MET A O 1
ATOM 796 N N . ALA A 1 99 ? 19.212 0.532 -28.746 1.00 92.50 99 ALA A N 1
ATOM 797 C CA . ALA A 1 99 ? 19.367 -0.461 -29.810 1.00 92.50 99 ALA A CA 1
ATOM 798 C C . ALA A 1 99 ? 19.544 0.207 -31.187 1.00 92.50 99 ALA A C 1
ATOM 800 O O . ALA A 1 99 ? 20.402 -0.184 -31.984 1.00 92.50 99 ALA A O 1
ATOM 801 N N . GLY A 1 100 ? 18.774 1.268 -31.452 1.00 93.62 100 GLY A N 1
ATOM 802 C CA . GLY A 1 100 ? 18.907 2.072 -32.665 1.00 93.62 100 GLY A CA 1
ATOM 803 C C . GLY A 1 100 ? 20.264 2.774 -32.773 1.00 93.62 100 GLY A C 1
ATOM 804 O O . GLY A 1 100 ? 20.866 2.785 -33.844 1.00 93.62 100 GLY A O 1
ATOM 805 N N . LEU A 1 101 ? 20.780 3.335 -31.677 1.00 93.88 101 LEU A N 1
ATOM 806 C CA . LEU A 1 101 ? 22.105 3.958 -31.659 1.00 93.88 101 LEU A CA 1
ATOM 807 C C . LEU A 1 101 ? 23.219 2.928 -31.841 1.00 93.88 101 LEU A C 1
ATOM 809 O O . LEU A 1 101 ? 24.062 3.127 -32.711 1.00 93.88 101 LEU A O 1
ATOM 813 N N . PHE A 1 102 ? 23.180 1.830 -31.083 1.00 93.44 102 PHE A N 1
ATOM 814 C CA . PHE A 1 102 ? 24.156 0.739 -31.121 1.00 93.44 102 PHE A CA 1
ATOM 815 C C . PHE A 1 102 ? 24.354 0.209 -32.546 1.00 93.44 102 PHE A C 1
ATOM 817 O O . PHE A 1 102 ? 25.478 0.095 -33.032 1.00 93.44 102 PHE A O 1
ATOM 824 N N . THR A 1 103 ? 23.250 -0.017 -33.262 1.00 92.25 103 THR A N 1
ATOM 825 C CA . THR A 1 103 ? 23.284 -0.454 -34.665 1.00 92.25 103 THR A CA 1
ATOM 826 C C . THR A 1 103 ? 23.756 0.649 -35.615 1.00 92.25 103 THR A C 1
ATOM 828 O O . THR A 1 103 ? 24.565 0.389 -36.504 1.00 92.25 103 THR A O 1
ATOM 831 N N . ARG A 1 104 ? 23.311 1.899 -35.431 1.00 93.62 104 ARG A N 1
ATOM 832 C CA . ARG A 1 104 ? 23.626 3.015 -36.340 1.00 93.62 104 ARG A CA 1
ATOM 833 C C . ARG A 1 104 ? 25.096 3.434 -36.326 1.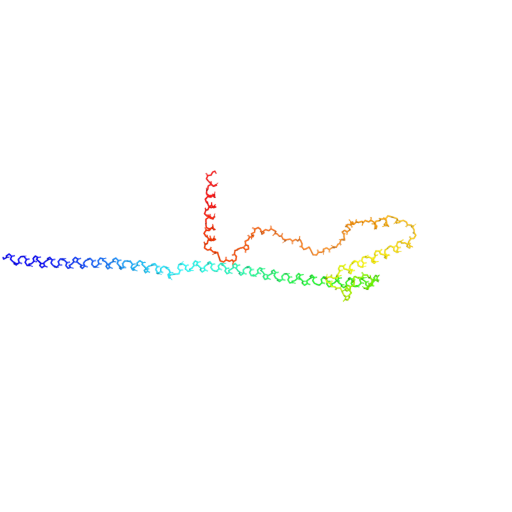00 93.62 104 ARG A C 1
ATOM 835 O O . ARG A 1 104 ? 25.612 3.825 -37.370 1.00 93.62 104 ARG A O 1
ATOM 842 N N . ILE A 1 105 ? 25.762 3.369 -35.175 1.00 91.62 105 ILE A N 1
ATOM 843 C CA . ILE A 1 105 ? 27.204 3.665 -35.059 1.00 91.62 105 ILE A CA 1
ATOM 844 C C . ILE A 1 105 ? 28.089 2.432 -35.323 1.00 91.62 105 ILE A C 1
ATOM 846 O O . ILE A 1 105 ? 29.321 2.531 -35.323 1.00 91.62 105 ILE A O 1
ATOM 850 N N . GLY A 1 106 ? 27.460 1.280 -35.579 1.00 89.56 106 GLY A N 1
ATOM 851 C CA . GLY A 1 106 ? 28.123 0.031 -35.935 1.00 89.56 106 GLY A CA 1
ATOM 852 C C . GLY A 1 106 ? 28.900 -0.598 -34.783 1.00 89.56 106 GLY A C 1
ATOM 853 O O . GLY A 1 106 ? 30.043 -0.997 -34.998 1.00 89.56 106 GLY A O 1
ATOM 854 N N . CYS A 1 107 ? 28.320 -0.634 -33.579 1.00 90.06 107 CYS A N 1
ATOM 855 C CA . CYS A 1 107 ? 28.843 -1.445 -32.480 1.00 90.06 107 CYS A CA 1
ATOM 856 C C . CYS A 1 107 ? 28.617 -2.941 -32.759 1.00 90.06 107 CYS A C 1
ATOM 858 O O . CYS A 1 107 ? 27.603 -3.327 -33.345 1.00 90.06 107 CYS A O 1
ATOM 860 N N . ASN A 1 108 ? 29.544 -3.783 -32.308 1.00 88.31 108 ASN A N 1
ATOM 861 C CA . ASN A 1 108 ? 29.513 -5.234 -32.475 1.00 88.31 108 ASN A CA 1
ATOM 862 C C . ASN A 1 108 ? 29.242 -5.927 -31.137 1.00 88.31 108 ASN A C 1
ATOM 864 O O . ASN A 1 108 ? 30.013 -5.775 -30.193 1.00 88.31 108 ASN A O 1
ATOM 868 N N . GLU A 1 109 ? 28.201 -6.761 -31.068 1.00 85.19 109 GLU A N 1
ATOM 869 C CA . GLU A 1 109 ? 27.830 -7.452 -29.821 1.00 85.19 109 GLU A CA 1
ATOM 870 C C . GLU A 1 109 ? 28.921 -8.393 -29.287 1.00 85.19 109 GLU A C 1
ATOM 872 O O . GLU A 1 109 ? 29.089 -8.511 -28.080 1.00 85.19 109 GLU A O 1
ATOM 877 N N . GLU A 1 110 ? 29.693 -9.041 -30.160 1.00 82.94 110 GLU A N 1
ATOM 878 C CA . GLU A 1 110 ? 30.746 -9.981 -29.742 1.00 82.94 110 GLU A CA 1
ATOM 879 C C . GLU A 1 110 ? 32.057 -9.303 -29.323 1.00 82.94 110 GLU A C 1
ATOM 881 O O . GLU A 1 110 ? 32.855 -9.909 -28.610 1.00 82.94 110 GLU A O 1
ATOM 886 N N . GLN A 1 111 ? 32.307 -8.077 -29.792 1.00 83.06 111 GLN A N 1
ATOM 887 C CA . GLN A 1 111 ? 33.580 -7.380 -29.569 1.00 83.06 111 GLN A CA 1
ATOM 888 C C . GLN A 1 111 ? 33.463 -6.283 -28.515 1.00 83.06 111 GLN A C 1
ATOM 890 O O . GLN A 1 111 ? 34.383 -6.105 -27.719 1.00 83.06 111 GLN A O 1
ATOM 895 N N . ASP A 1 112 ? 32.336 -5.570 -28.503 1.00 85.50 112 ASP A N 1
ATOM 896 C CA . ASP A 1 112 ? 32.162 -4.368 -27.690 1.00 85.50 112 ASP A CA 1
ATOM 897 C C . ASP A 1 112 ? 31.409 -4.645 -26.379 1.00 85.50 112 ASP A C 1
ATOM 899 O O . ASP A 1 112 ? 31.394 -3.792 -25.491 1.00 85.50 112 ASP A O 1
ATOM 903 N N . LEU A 1 113 ? 30.796 -5.828 -26.224 1.00 88.62 113 LEU A N 1
ATOM 904 C CA . LEU A 1 113 ? 30.147 -6.241 -24.979 1.00 88.62 113 LEU A CA 1
ATOM 905 C C . LEU A 1 113 ? 30.902 -7.366 -24.254 1.00 88.62 113 LEU A C 1
ATOM 907 O O . LEU A 1 113 ? 31.515 -8.228 -24.885 1.00 88.62 113 LEU A O 1
ATOM 911 N N . PRO A 1 114 ? 30.807 -7.417 -22.909 1.00 86.00 114 PRO A N 1
ATOM 912 C CA . PRO A 1 114 ? 31.261 -8.566 -22.134 1.00 86.00 114 PRO A CA 1
ATOM 913 C C . PRO A 1 114 ? 30.571 -9.866 -22.575 1.00 86.00 114 PRO A C 1
ATOM 915 O O . PRO A 1 114 ? 29.383 -9.872 -22.910 1.00 86.00 114 PRO A O 1
ATOM 918 N N . SER A 1 115 ? 31.296 -10.988 -22.524 1.00 83.06 115 SER A N 1
ATOM 919 C CA . SER A 1 115 ? 30.756 -12.300 -22.896 1.00 83.06 115 SER A CA 1
ATOM 920 C C . SER A 1 115 ? 29.486 -12.629 -22.107 1.00 83.06 115 SER A C 1
ATOM 922 O O . SER A 1 115 ? 29.486 -12.605 -20.878 1.00 83.06 115 SER A O 1
ATOM 924 N N . GLY A 1 116 ? 28.408 -12.962 -22.818 1.00 77.44 116 GLY A N 1
ATOM 925 C CA . GLY A 1 116 ? 27.111 -13.280 -22.211 1.00 77.44 116 GLY A CA 1
ATOM 926 C C . GLY A 1 116 ? 26.182 -12.080 -21.990 1.00 77.44 116 GLY A C 1
ATOM 927 O O . GLY A 1 116 ? 25.045 -12.285 -21.579 1.00 77.44 116 GLY A O 1
ATOM 928 N N . SER A 1 117 ? 26.617 -10.854 -22.303 1.00 82.38 117 SER A N 1
ATOM 929 C CA . SER A 1 117 ? 25.756 -9.657 -22.288 1.00 82.38 117 SER A CA 1
ATOM 930 C C . SER A 1 117 ? 25.012 -9.417 -23.614 1.00 82.38 117 SER A C 1
ATOM 932 O O . SER A 1 117 ? 24.168 -8.520 -23.690 1.00 82.38 117 SER A O 1
ATOM 934 N N . GLY A 1 118 ? 25.319 -10.206 -24.650 1.00 72.94 118 GLY A N 1
ATOM 935 C CA . GLY A 1 118 ? 24.623 -10.210 -25.942 1.00 72.94 118 GLY A CA 1
ATOM 936 C C . GLY A 1 118 ? 23.257 -10.903 -25.878 1.00 72.94 118 GLY A C 1
ATOM 937 O O . GLY A 1 118 ? 23.008 -11.715 -24.986 1.00 72.94 118 GLY A O 1
ATOM 938 N N . GLY A 1 119 ? 22.369 -10.589 -26.826 1.00 78.00 119 GLY A N 1
ATOM 939 C CA . GLY A 1 119 ? 21.016 -11.170 -26.888 1.00 78.00 119 GLY A CA 1
ATOM 940 C C . GLY A 1 119 ? 19.867 -10.228 -26.506 1.00 78.00 119 GLY A C 1
ATOM 941 O O . GLY A 1 119 ? 18.744 -10.689 -26.307 1.00 78.00 119 GLY A O 1
ATOM 942 N N . GLY A 1 120 ? 20.126 -8.919 -26.433 1.00 84.19 120 GLY A N 1
ATOM 943 C CA . GLY A 1 120 ? 19.110 -7.884 -26.226 1.00 84.19 120 GLY A CA 1
ATOM 944 C C . GLY A 1 120 ? 19.384 -6.987 -25.021 1.00 84.19 120 GLY A C 1
ATOM 945 O O . GLY A 1 120 ? 20.098 -7.358 -24.092 1.00 84.19 120 GLY A O 1
ATOM 946 N N . ILE A 1 121 ? 18.802 -5.787 -25.038 1.00 89.94 121 ILE A N 1
ATOM 947 C CA . ILE A 1 121 ? 18.981 -4.784 -23.982 1.00 89.94 121 ILE A CA 1
ATOM 948 C C . ILE A 1 121 ? 17.920 -5.004 -22.900 1.00 89.94 121 ILE A C 1
ATOM 950 O O . ILE A 1 121 ? 16.724 -4.902 -23.166 1.00 89.94 121 ILE A O 1
ATOM 954 N N . GLY A 1 122 ? 18.363 -5.276 -21.679 1.00 88.19 122 GLY A N 1
ATOM 955 C CA . GLY A 1 122 ? 17.578 -5.371 -20.452 1.00 88.19 122 GLY A CA 1
ATOM 956 C C . GLY A 1 122 ? 18.203 -4.530 -19.336 1.00 88.19 122 GLY A C 1
ATOM 957 O O . GLY A 1 122 ? 19.252 -3.913 -19.510 1.00 88.19 122 GLY A O 1
ATOM 958 N N . ASP A 1 123 ? 17.568 -4.484 -18.168 1.00 85.69 123 ASP A N 1
ATOM 959 C CA . ASP A 1 123 ? 17.978 -3.546 -17.107 1.00 85.69 123 ASP A CA 1
ATOM 960 C C . ASP A 1 123 ? 19.341 -3.878 -16.498 1.00 85.69 123 ASP A C 1
ATOM 962 O O . ASP A 1 123 ? 20.098 -2.982 -16.137 1.00 85.69 123 ASP A O 1
ATOM 966 N N . SER A 1 124 ? 19.698 -5.161 -16.457 1.00 88.75 124 SER A N 1
ATOM 967 C CA . SER A 1 124 ? 20.983 -5.626 -15.935 1.00 88.75 124 SER A CA 1
ATOM 968 C C . SER A 1 124 ? 22.164 -5.370 -16.872 1.00 88.75 124 SER A C 1
ATOM 970 O O . SER A 1 124 ? 23.300 -5.327 -16.408 1.00 88.75 124 SER A O 1
ATOM 972 N N . ASN A 1 125 ? 21.928 -5.212 -18.180 1.00 90.62 125 ASN A N 1
ATOM 973 C CA . ASN A 1 125 ? 22.996 -5.072 -19.173 1.00 90.62 125 ASN A CA 1
ATOM 974 C C . ASN A 1 125 ? 23.005 -3.715 -19.894 1.00 90.62 125 ASN A C 1
ATOM 976 O O . ASN A 1 125 ? 23.957 -3.430 -20.618 1.00 90.62 125 ASN A O 1
ATOM 980 N N . MET A 1 126 ? 22.011 -2.852 -19.651 1.00 91.75 126 MET A N 1
ATOM 981 C CA . MET A 1 126 ? 21.899 -1.510 -20.233 1.00 91.75 126 MET A CA 1
ATOM 982 C C . MET A 1 126 ? 23.194 -0.700 -20.082 1.00 91.75 126 MET A C 1
ATOM 984 O O . MET A 1 126 ? 23.641 -0.047 -21.023 1.00 91.75 126 MET A O 1
ATOM 988 N N . GLN A 1 127 ? 23.846 -0.806 -18.924 1.00 91.62 127 GLN A N 1
ATOM 989 C CA . GLN A 1 127 ? 25.105 -0.118 -18.654 1.00 91.62 127 GLN A CA 1
ATOM 990 C C . GLN A 1 127 ? 26.238 -0.553 -19.599 1.00 91.62 127 GLN A C 1
ATOM 992 O O . GLN A 1 127 ? 27.014 0.291 -20.044 1.00 91.62 127 GLN A O 1
ATOM 997 N N . PHE A 1 128 ? 26.314 -1.838 -19.958 1.00 92.25 128 PHE A N 1
ATOM 998 C CA . PHE A 1 128 ? 27.323 -2.335 -20.897 1.00 92.25 128 PHE A CA 1
ATOM 999 C C . PHE A 1 128 ? 27.071 -1.826 -22.320 1.00 92.25 128 PHE A C 1
ATOM 1001 O O . PHE A 1 128 ? 28.010 -1.399 -22.986 1.00 92.25 128 PHE A O 1
ATOM 1008 N N . TYR A 1 129 ? 25.809 -1.793 -22.763 1.00 93.44 129 TYR A N 1
ATOM 1009 C CA . TYR A 1 129 ? 25.454 -1.226 -24.068 1.00 93.44 129 TYR A CA 1
ATOM 1010 C C . TYR A 1 129 ? 25.760 0.275 -24.146 1.00 93.44 129 TYR A C 1
ATOM 1012 O O . TYR A 1 129 ? 26.278 0.731 -25.161 1.00 93.44 129 TYR A O 1
ATOM 1020 N N . LEU A 1 130 ? 25.485 1.047 -23.087 1.00 93.75 130 LEU A N 1
ATOM 1021 C CA . LEU A 1 130 ? 25.827 2.474 -23.050 1.00 93.75 130 LEU A CA 1
ATOM 1022 C C . LEU A 1 130 ? 27.340 2.703 -23.118 1.00 93.75 130 LEU A C 1
ATOM 1024 O O . LEU A 1 130 ? 27.780 3.547 -23.894 1.00 93.75 130 LEU A O 1
ATOM 1028 N N . ALA A 1 131 ? 28.129 1.922 -22.377 1.00 92.81 131 ALA A N 1
ATOM 1029 C CA . ALA A 1 131 ? 29.588 2.018 -22.410 1.00 92.81 131 ALA A CA 1
ATOM 1030 C C . ALA A 1 131 ? 30.163 1.689 -23.802 1.00 92.81 131 ALA A C 1
ATOM 1032 O O . ALA A 1 131 ? 31.050 2.388 -24.294 1.00 92.81 131 ALA A O 1
ATOM 1033 N N . ALA A 1 132 ? 29.624 0.664 -24.468 1.00 93.00 132 ALA A N 1
ATOM 1034 C CA . ALA A 1 132 ? 30.004 0.311 -25.834 1.00 93.00 132 ALA A CA 1
ATOM 1035 C C . ALA A 1 132 ? 29.667 1.433 -26.832 1.00 93.00 132 ALA A C 1
ATOM 1037 O O . ALA A 1 132 ? 30.504 1.808 -27.658 1.00 93.00 132 ALA A O 1
ATOM 1038 N N . ILE A 1 133 ? 28.462 2.009 -26.723 1.00 94.31 133 ILE A N 1
ATOM 1039 C CA . ILE A 1 133 ? 28.025 3.140 -27.553 1.00 94.31 133 ILE A CA 1
ATOM 1040 C C . ILE A 1 133 ? 28.946 4.345 -27.360 1.00 94.31 133 ILE A C 1
ATOM 1042 O O . ILE A 1 133 ? 29.369 4.961 -28.339 1.00 94.31 133 ILE A O 1
ATOM 1046 N N . GLU A 1 134 ? 29.267 4.672 -26.110 1.00 94.25 134 GLU A N 1
ATOM 1047 C CA . GLU A 1 134 ? 30.144 5.786 -25.759 1.00 94.25 134 GLU A CA 1
ATOM 1048 C C . GLU A 1 134 ? 31.546 5.603 -26.349 1.00 94.25 134 GLU A C 1
ATOM 1050 O O . GLU A 1 134 ? 32.032 6.490 -27.056 1.00 94.25 134 GLU A O 1
ATOM 1055 N N . SER A 1 135 ? 32.162 4.434 -26.140 1.00 92.56 135 SER A N 1
ATOM 1056 C CA . SER A 1 135 ? 33.490 4.122 -26.682 1.00 92.56 135 SER A CA 1
ATOM 1057 C C . SER A 1 135 ? 33.513 4.263 -28.204 1.00 92.56 135 SER A C 1
ATOM 1059 O O . SER A 1 135 ? 34.385 4.927 -28.769 1.00 92.56 135 SER A O 1
ATOM 1061 N N . ARG A 1 136 ? 32.506 3.703 -28.885 1.00 93.00 136 ARG A N 1
ATOM 1062 C CA . ARG A 1 136 ? 32.411 3.751 -30.346 1.00 93.00 136 ARG A CA 1
ATOM 1063 C C . ARG A 1 136 ? 32.189 5.166 -30.872 1.00 93.00 136 ARG A C 1
ATOM 1065 O O . ARG A 1 136 ? 32.802 5.555 -31.868 1.00 93.00 136 ARG A O 1
ATOM 1072 N N . ALA A 1 137 ? 31.337 5.949 -30.215 1.00 93.56 137 ALA A N 1
ATOM 1073 C CA . ALA A 1 137 ? 31.114 7.345 -30.570 1.00 93.56 137 ALA A CA 1
ATOM 1074 C C . ALA A 1 137 ? 32.398 8.173 -30.405 1.00 93.56 137 ALA A C 1
ATOM 1076 O O . ALA A 1 137 ? 32.718 8.996 -31.267 1.00 93.56 137 ALA A O 1
ATOM 1077 N N . GLN A 1 138 ? 33.167 7.927 -29.342 1.00 93.50 138 GLN A N 1
ATOM 1078 C CA . GLN A 1 138 ? 34.426 8.622 -29.102 1.00 93.50 138 GLN A CA 1
ATOM 1079 C C . GLN A 1 138 ? 35.484 8.295 -30.165 1.00 93.50 138 GLN A C 1
ATOM 1081 O O . GLN A 1 138 ? 36.185 9.200 -30.625 1.00 93.50 138 GLN A O 1
ATOM 1086 N N . ASP A 1 139 ? 35.566 7.042 -30.611 1.00 91.44 139 ASP A N 1
ATOM 1087 C CA . ASP A 1 139 ? 36.471 6.641 -31.692 1.00 91.44 139 ASP A CA 1
ATOM 1088 C C . ASP A 1 139 ? 36.087 7.268 -33.037 1.00 91.44 139 ASP A C 1
ATOM 1090 O O . ASP A 1 139 ? 36.954 7.774 -33.755 1.00 91.44 139 ASP A O 1
ATOM 1094 N N . LEU A 1 140 ? 34.788 7.313 -33.358 1.00 90.69 140 LEU A N 1
ATOM 1095 C CA . LEU A 1 140 ? 34.288 7.990 -34.559 1.00 90.69 140 LEU A CA 1
ATOM 1096 C C . LEU A 1 140 ? 34.614 9.489 -34.543 1.00 90.69 140 LEU A C 1
ATOM 1098 O O . LEU A 1 140 ? 35.058 10.030 -35.556 1.00 90.69 140 LEU A O 1
ATOM 1102 N N . LEU A 1 141 ? 34.455 10.152 -33.394 1.00 90.81 141 LEU A N 1
ATOM 1103 C CA . LEU A 1 141 ? 34.830 11.558 -33.232 1.00 90.81 141 LEU A CA 1
ATOM 1104 C C . LEU A 1 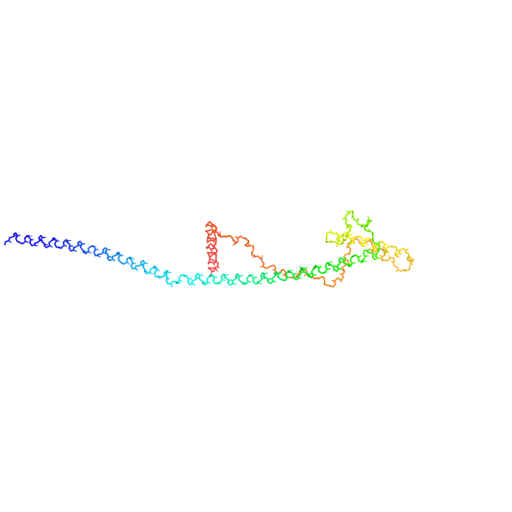141 ? 36.335 11.766 -33.424 1.00 90.81 141 LEU A C 1
ATOM 1106 O O . LEU A 1 141 ? 36.737 12.665 -34.159 1.00 90.81 141 LEU A O 1
ATOM 1110 N N . ARG A 1 142 ? 37.180 10.923 -32.817 1.00 90.88 142 ARG A N 1
ATOM 1111 C CA . ARG A 1 142 ? 38.642 10.990 -33.000 1.00 90.88 142 ARG A CA 1
ATOM 1112 C C . ARG A 1 142 ? 39.040 10.817 -34.464 1.00 90.88 142 ARG A C 1
ATOM 1114 O O . ARG A 1 142 ? 39.859 11.588 -34.957 1.00 90.88 142 ARG A O 1
ATOM 1121 N N . ALA A 1 143 ? 38.445 9.849 -35.160 1.00 89.25 143 ALA A N 1
ATOM 1122 C CA . ALA A 1 143 ? 38.696 9.621 -36.580 1.00 89.25 143 ALA A CA 1
ATOM 1123 C C . ALA A 1 143 ? 38.266 10.819 -37.440 1.00 89.25 143 ALA A C 1
ATOM 1125 O O . ALA A 1 143 ? 39.000 11.223 -38.340 1.00 89.25 143 ALA A O 1
ATOM 1126 N N . TYR A 1 144 ? 37.113 11.418 -37.130 1.00 87.94 144 TYR A N 1
ATOM 1127 C CA . TYR A 1 144 ? 36.623 12.615 -37.807 1.00 87.94 144 TYR A CA 1
ATOM 1128 C C . TYR A 1 144 ? 37.577 13.806 -37.639 1.00 87.94 144 TYR A C 1
ATOM 1130 O O . TYR A 1 144 ? 37.937 14.448 -38.625 1.00 87.94 144 TYR A O 1
ATOM 1138 N N . TYR A 1 145 ? 38.049 14.073 -36.417 1.00 87.25 145 TYR A N 1
ATOM 1139 C CA . TYR A 1 145 ? 39.008 15.154 -36.169 1.00 87.25 145 TYR A CA 1
ATOM 1140 C C . TYR A 1 145 ? 40.369 14.900 -36.826 1.00 87.25 145 TYR A C 1
ATOM 1142 O O . TYR A 1 145 ? 40.965 15.833 -37.351 1.00 87.25 145 TYR A O 1
ATOM 1150 N N . ALA A 1 146 ? 40.842 13.652 -36.865 1.00 85.88 146 ALA A N 1
ATOM 1151 C CA . ALA A 1 146 ? 42.111 13.303 -37.509 1.00 85.88 146 ALA A CA 1
ATOM 1152 C C . ALA A 1 146 ? 42.105 13.503 -39.038 1.00 85.88 146 ALA A C 1
ATOM 1154 O O . ALA A 1 146 ? 43.161 13.682 -39.639 1.00 85.88 146 ALA A O 1
ATOM 1155 N N . GLN A 1 147 ? 40.932 13.464 -39.677 1.00 82.00 147 GLN A N 1
ATOM 1156 C CA . GLN A 1 147 ? 40.777 13.687 -41.120 1.00 82.00 147 GLN A CA 1
ATOM 1157 C C . GLN A 1 147 ? 40.631 15.165 -41.495 1.00 82.00 147 GLN A C 1
ATOM 1159 O O . GLN A 1 147 ? 40.651 15.497 -42.682 1.00 82.00 147 GLN A O 1
ATOM 1164 N N . ARG A 1 148 ? 40.483 16.056 -40.511 1.00 77.56 148 ARG A N 1
ATOM 1165 C CA . ARG A 1 148 ? 40.323 17.487 -40.742 1.00 77.56 148 ARG A CA 1
ATOM 1166 C C . ARG A 1 148 ? 41.705 18.154 -40.641 1.00 77.56 148 ARG A C 1
ATOM 1168 O O . ARG A 1 148 ? 42.258 18.198 -39.544 1.00 77.56 148 ARG A O 1
ATOM 1175 N N . PRO A 1 149 ? 42.304 18.625 -41.752 1.00 56.69 149 PRO A N 1
ATOM 1176 C CA . PRO A 1 149 ? 43.555 19.373 -41.684 1.00 56.69 149 PRO A CA 1
ATOM 1177 C C . PRO A 1 149 ? 43.317 20.661 -40.890 1.00 56.69 149 PRO A C 1
ATOM 1179 O O . PRO A 1 149 ? 42.246 21.259 -40.991 1.00 56.69 149 PRO A O 1
ATOM 1182 N N . GLU A 1 150 ? 44.291 21.031 -40.059 1.00 58.81 150 GLU A N 1
ATOM 1183 C CA . GLU A 1 150 ? 44.203 22.152 -39.126 1.00 58.81 150 GLU A CA 1
ATOM 1184 C C . GLU A 1 150 ? 43.889 23.477 -39.826 1.00 58.81 150 GLU A C 1
ATOM 1186 O O . GLU A 1 150 ? 44.784 24.186 -40.273 1.00 58.81 150 GLU A O 1
ATOM 1191 N N . GLU A 1 151 ? 42.617 23.851 -39.843 1.00 54.53 151 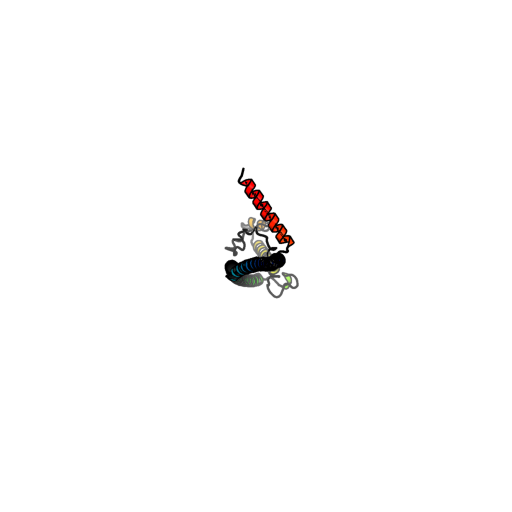GLU A N 1
ATOM 1192 C CA . GLU A 1 151 ? 42.206 25.247 -39.840 1.00 54.53 151 GLU A CA 1
ATOM 1193 C C . GLU A 1 151 ? 41.197 25.406 -38.690 1.00 54.53 151 GLU A C 1
ATOM 1195 O O . GLU A 1 151 ? 40.031 25.026 -38.786 1.00 54.53 151 GLU A O 1
ATOM 1200 N N . GLU A 1 152 ? 41.728 25.908 -37.567 1.00 52.31 152 GLU A N 1
ATOM 1201 C CA . GLU A 1 152 ? 41.021 26.605 -36.476 1.00 52.31 152 GLU A CA 1
ATOM 1202 C C . GLU A 1 152 ? 40.347 25.839 -35.316 1.00 52.31 152 GLU A C 1
ATOM 1204 O O . GLU A 1 152 ? 39.516 26.437 -34.649 1.00 52.31 152 GLU A O 1
ATOM 1209 N N . ASP A 1 153 ? 40.723 24.605 -34.940 1.00 51.53 153 ASP A N 1
ATOM 1210 C CA . ASP A 1 153 ? 40.078 23.965 -33.760 1.00 51.53 153 ASP A CA 1
ATOM 1211 C C . ASP A 1 153 ? 40.978 23.078 -32.868 1.00 51.53 153 ASP A C 1
ATOM 1213 O O . ASP A 1 153 ? 40.538 22.103 -32.250 1.00 51.53 153 ASP A O 1
ATOM 1217 N N . ALA A 1 154 ? 42.248 23.454 -32.687 1.00 50.84 154 ALA A N 1
ATOM 1218 C CA . ALA A 1 154 ? 43.139 22.805 -31.708 1.00 50.84 154 ALA A CA 1
ATOM 1219 C C . ALA A 1 154 ? 42.633 22.896 -30.242 1.00 50.84 154 ALA A C 1
ATOM 1221 O O . ALA A 1 154 ? 43.105 22.164 -29.369 1.00 50.84 154 ALA A O 1
ATOM 1222 N N . ALA A 1 155 ? 41.641 23.750 -29.957 1.00 51.81 155 ALA A N 1
ATOM 1223 C CA . ALA A 1 155 ? 41.027 23.883 -28.636 1.00 51.81 155 ALA A CA 1
ATOM 1224 C C . ALA A 1 155 ? 40.068 22.723 -28.278 1.00 51.81 155 ALA A C 1
ATOM 1226 O O . ALA A 1 155 ? 39.957 22.362 -27.105 1.00 51.81 155 ALA A O 1
ATOM 1227 N N . LEU A 1 156 ? 39.415 22.089 -29.262 1.00 53.41 156 LEU A N 1
ATOM 1228 C CA . LEU A 1 156 ? 38.463 20.992 -29.018 1.00 53.41 156 LEU A CA 1
ATOM 1229 C C . LEU A 1 156 ? 39.158 19.631 -28.857 1.00 53.41 156 LEU A C 1
ATOM 1231 O O . LEU A 1 156 ? 38.716 18.804 -28.058 1.00 53.41 156 LEU A O 1
ATOM 1235 N N . ALA A 1 157 ? 40.288 19.417 -29.538 1.00 51.50 157 ALA A N 1
ATOM 1236 C CA . ALA A 1 157 ? 41.078 18.188 -29.421 1.00 51.50 157 ALA A CA 1
ATOM 1237 C C . ALA A 1 157 ? 41.749 18.037 -28.038 1.00 51.50 157 ALA A C 1
ATOM 1239 O O . ALA A 1 157 ? 41.880 16.924 -27.527 1.00 51.50 157 ALA A O 1
ATOM 1240 N N . ALA A 1 158 ? 42.115 19.150 -27.389 1.00 47.88 158 ALA A N 1
ATOM 1241 C CA . ALA A 1 158 ? 42.674 19.145 -26.034 1.00 47.88 158 ALA A CA 1
ATOM 1242 C C . ALA A 1 158 ? 41.608 18.927 -24.938 1.00 47.88 158 ALA A C 1
ATOM 1244 O O . ALA A 1 158 ? 41.931 18.433 -23.857 1.00 47.88 158 ALA A O 1
ATOM 1245 N N . SER A 1 159 ? 40.333 19.224 -25.223 1.00 51.44 159 SER A N 1
ATOM 1246 C CA . SER A 1 159 ? 39.219 19.068 -24.273 1.00 51.44 159 SER A CA 1
ATOM 1247 C C . SER A 1 159 ? 38.783 17.606 -24.071 1.00 51.44 159 SER A C 1
ATOM 1249 O O . SER A 1 159 ? 38.232 17.251 -23.029 1.00 51.44 159 SER A O 1
ATOM 1251 N N . GLY A 1 160 ? 39.138 16.709 -25.002 1.00 45.91 160 GLY A N 1
ATOM 1252 C CA . GLY A 1 160 ? 38.976 15.254 -24.848 1.00 45.91 160 GLY A CA 1
ATOM 1253 C C . GLY A 1 160 ? 39.862 14.626 -23.760 1.00 45.91 160 GLY A C 1
ATOM 1254 O O . GLY A 1 160 ? 39.744 13.434 -23.480 1.00 45.91 160 GLY A O 1
ATOM 1255 N N . ARG A 1 161 ? 40.741 15.422 -23.132 1.00 50.91 161 ARG A N 1
ATOM 1256 C CA . ARG A 1 161 ? 41.456 15.092 -21.893 1.00 50.91 161 ARG A CA 1
ATOM 1257 C C . ARG A 1 161 ? 40.876 15.890 -20.726 1.00 50.91 161 ARG A C 1
ATOM 1259 O O . ARG A 1 161 ? 41.600 16.582 -20.020 1.00 50.91 161 ARG A O 1
ATOM 1266 N N . THR A 1 162 ? 39.574 15.788 -20.505 1.00 40.06 162 THR A N 1
ATOM 1267 C CA . THR A 1 162 ? 38.974 16.177 -19.231 1.00 40.06 162 THR A CA 1
ATOM 1268 C C . THR A 1 162 ? 38.393 14.929 -18.588 1.00 40.06 162 THR A C 1
ATOM 1270 O O . THR A 1 162 ? 37.388 14.375 -19.020 1.00 40.06 162 THR A O 1
ATOM 1273 N N . GLY A 1 163 ? 39.079 14.443 -17.552 1.00 46.41 163 GLY A N 1
ATOM 1274 C CA . GLY A 1 163 ? 38.394 13.646 -16.548 1.00 46.41 163 GLY A CA 1
ATOM 1275 C C . GLY A 1 163 ? 37.213 14.456 -16.022 1.00 46.41 163 GLY A C 1
ATOM 1276 O O . GLY A 1 163 ? 37.348 15.662 -15.831 1.00 46.41 163 GLY A O 1
ATOM 1277 N N . MET A 1 164 ? 36.075 13.791 -15.829 1.00 45.69 164 MET A N 1
ATOM 1278 C CA . MET A 1 164 ? 34.956 14.269 -15.011 1.00 45.69 164 MET A CA 1
ATOM 1279 C C . MET A 1 164 ? 34.654 15.770 -15.159 1.00 45.69 164 MET A C 1
ATOM 1281 O O . MET A 1 164 ? 34.610 16.495 -14.168 1.00 45.69 164 MET A O 1
ATOM 1285 N N . SER A 1 165 ? 34.432 16.263 -16.377 1.00 40.28 165 SER A N 1
ATOM 1286 C CA . SER A 1 165 ? 33.653 17.490 -16.512 1.00 40.28 165 SER A CA 1
ATOM 1287 C C . SER A 1 165 ? 32.217 17.069 -16.752 1.00 40.28 165 SER A C 1
ATOM 1289 O O . SER A 1 165 ? 31.875 16.554 -17.811 1.00 40.28 165 SER A O 1
ATOM 1291 N N . SER A 1 166 ? 31.411 17.218 -15.704 1.00 47.06 166 SER A N 1
ATOM 1292 C CA . SER A 1 166 ? 29.958 17.156 -15.752 1.00 47.06 166 SER A CA 1
ATOM 1293 C C . SER A 1 166 ? 29.459 18.195 -16.760 1.00 47.06 166 SER A C 1
ATOM 1295 O O . SER A 1 166 ? 29.132 19.328 -16.409 1.00 47.06 166 SER A O 1
ATOM 1297 N N . THR A 1 167 ? 29.424 17.839 -18.042 1.00 39.94 167 THR A N 1
ATOM 1298 C CA . THR A 1 167 ? 28.495 18.463 -18.971 1.00 39.94 167 THR A CA 1
ATOM 1299 C C . THR A 1 167 ? 27.124 17.994 -18.533 1.00 39.94 167 THR A C 1
ATOM 1301 O O . THR A 1 167 ? 26.665 16.908 -18.878 1.00 39.94 167 THR A O 1
ATOM 1304 N N . VAL A 1 168 ? 26.489 18.825 -17.707 1.00 44.16 168 VAL A N 1
ATOM 1305 C CA . VAL A 1 168 ? 25.053 18.789 -17.467 1.00 44.16 168 VAL A CA 1
ATOM 1306 C C . VAL A 1 168 ? 24.393 18.812 -18.841 1.00 44.16 168 VAL A C 1
ATOM 1308 O O . VAL A 1 168 ? 24.242 19.861 -19.467 1.00 44.16 168 VAL A O 1
ATOM 1311 N N . LEU A 1 169 ? 24.049 17.628 -19.343 1.00 41.38 169 LEU A N 1
ATOM 1312 C CA . LEU A 1 169 ? 23.063 17.481 -20.392 1.00 41.38 169 LEU A CA 1
ATOM 1313 C C . LEU A 1 169 ? 21.832 18.212 -19.859 1.00 41.38 169 LEU A C 1
ATOM 1315 O O . LEU A 1 169 ? 21.324 17.866 -18.791 1.00 41.38 169 LEU A O 1
ATOM 1319 N N . GLN A 1 170 ? 21.375 19.244 -20.567 1.00 45.72 170 GLN A N 1
ATOM 1320 C CA . GLN A 1 170 ? 20.060 19.837 -20.339 1.00 45.72 170 GLN A CA 1
ATOM 1321 C C . GLN A 1 170 ? 19.007 18.804 -20.760 1.00 45.72 170 GLN A C 1
ATOM 1323 O O . GLN A 1 170 ? 18.351 18.918 -21.792 1.00 45.72 170 GLN A O 1
ATOM 1328 N N . ILE A 1 171 ? 18.895 17.735 -19.973 1.00 46.75 171 ILE A N 1
ATOM 1329 C CA . ILE A 1 171 ? 17.790 16.796 -20.010 1.00 46.75 171 ILE A CA 1
ATOM 1330 C C . ILE A 1 171 ? 16.633 17.582 -19.414 1.00 46.75 171 ILE A C 1
ATOM 1332 O O . ILE A 1 171 ? 16.489 17.695 -18.197 1.00 46.75 171 ILE A O 1
ATOM 1336 N N . ASN A 1 172 ? 15.863 18.223 -20.290 1.00 49.56 172 ASN A N 1
ATOM 1337 C CA . ASN A 1 172 ? 14.629 18.891 -19.917 1.00 49.56 172 ASN A CA 1
ATOM 1338 C C . ASN A 1 172 ? 13.744 17.876 -19.188 1.00 49.56 172 ASN A C 1
ATOM 1340 O O . ASN A 1 172 ? 13.201 16.969 -19.810 1.00 49.56 172 ASN A O 1
ATOM 1344 N N . LYS A 1 173 ? 13.657 18.051 -17.863 1.00 50.03 173 LYS A N 1
ATOM 1345 C CA . LYS A 1 173 ? 12.858 17.278 -16.908 1.00 50.03 173 LYS A CA 1
ATOM 1346 C C . LYS A 1 173 ? 13.015 15.762 -17.054 1.00 50.03 173 LYS A C 1
ATOM 1348 O O . LYS A 1 173 ? 12.136 15.084 -17.577 1.00 50.03 173 LYS A O 1
ATOM 1353 N N . LEU A 1 174 ? 14.069 15.214 -16.441 1.00 45.75 174 LEU A N 1
ATOM 1354 C CA . LEU A 1 174 ? 13.855 13.934 -15.762 1.00 45.75 174 LEU A CA 1
ATOM 1355 C C . LEU A 1 174 ? 12.683 14.135 -14.782 1.00 45.75 174 LEU A C 1
ATOM 1357 O O . LEU A 1 174 ? 12.650 15.181 -14.121 1.00 45.75 174 LEU A O 1
ATOM 1361 N N . PRO A 1 175 ? 11.712 13.210 -14.690 1.00 46.31 175 PRO A N 1
ATOM 1362 C CA . PRO A 1 175 ? 10.753 13.243 -13.597 1.00 46.31 175 PRO A CA 1
ATOM 1363 C C . PRO A 1 175 ? 11.556 13.257 -12.293 1.00 46.31 175 PRO A C 1
ATOM 1365 O O . PRO A 1 175 ? 12.304 12.324 -12.009 1.00 46.31 175 PRO A O 1
ATOM 1368 N N . SER A 1 176 ? 11.478 14.374 -11.566 1.00 46.31 176 SER A N 1
ATOM 1369 C CA . SER A 1 176 ? 12.142 14.537 -10.277 1.00 46.31 176 SER A CA 1
ATOM 1370 C C . SER A 1 176 ? 11.635 13.435 -9.358 1.00 46.31 176 SER A C 1
ATOM 1372 O O . SER A 1 176 ? 10.461 13.413 -8.998 1.00 46.31 176 SER A O 1
ATOM 1374 N N . THR A 1 177 ? 12.504 12.499 -8.991 1.00 48.88 177 THR A N 1
ATOM 1375 C CA . THR A 1 177 ? 12.224 11.522 -7.933 1.00 48.88 177 THR A CA 1
ATOM 1376 C C . THR A 1 177 ? 12.475 12.116 -6.542 1.00 48.88 177 THR A C 1
ATOM 1378 O O . THR A 1 177 ? 12.507 11.368 -5.572 1.00 48.88 177 THR A O 1
ATOM 1381 N N . VAL A 1 178 ? 12.707 13.435 -6.433 1.00 50.00 178 VAL A N 1
ATOM 1382 C CA . VAL A 1 178 ? 13.216 14.103 -5.220 1.00 50.00 178 VAL A CA 1
ATOM 1383 C C . VAL A 1 178 ? 12.439 15.390 -4.904 1.00 50.00 178 VAL A C 1
ATOM 1385 O O . VAL A 1 178 ? 13.028 16.384 -4.508 1.00 50.00 178 VAL A O 1
ATOM 1388 N N . GLU A 1 179 ? 11.113 15.414 -5.047 1.00 42.09 179 GLU A N 1
ATOM 1389 C CA . GLU A 1 179 ? 10.316 16.473 -4.402 1.00 42.09 179 GLU A CA 1
ATOM 1390 C C . GLU A 1 179 ? 9.107 15.880 -3.661 1.00 42.09 179 GLU A C 1
ATOM 1392 O O . GLU A 1 179 ? 8.320 15.128 -4.235 1.00 42.09 179 GLU A O 1
ATOM 1397 N N . ASP A 1 180 ? 9.030 16.240 -2.372 1.00 46.47 180 ASP A N 1
ATOM 1398 C CA . ASP A 1 180 ? 8.025 15.925 -1.344 1.00 46.47 180 ASP A CA 1
ATOM 1399 C C . ASP A 1 180 ? 8.101 14.574 -0.609 1.00 46.47 180 ASP A C 1
ATOM 1401 O O . ASP A 1 180 ? 7.091 13.971 -0.249 1.00 46.47 180 ASP A O 1
ATOM 1405 N N . ILE A 1 181 ? 9.316 14.156 -0.234 1.00 44.91 181 ILE A N 1
ATOM 1406 C CA . ILE A 1 181 ? 9.469 13.543 1.096 1.00 44.91 181 ILE A CA 1
ATOM 1407 C C . ILE A 1 181 ? 9.491 14.713 2.083 1.00 44.91 181 ILE A C 1
ATOM 1409 O O . ILE A 1 181 ? 10.549 15.238 2.425 1.00 44.91 181 ILE A O 1
ATOM 1413 N N . SER A 1 182 ? 8.306 15.191 2.465 1.00 45.81 182 SER A N 1
ATOM 1414 C CA . SER A 1 182 ? 8.153 15.945 3.702 1.00 45.81 182 SER A CA 1
ATOM 1415 C C . SER A 1 182 ? 8.517 14.985 4.832 1.00 45.81 182 SER A C 1
ATOM 1417 O O . SER A 1 182 ? 7.709 14.149 5.237 1.00 45.81 182 SER A O 1
ATOM 1419 N N . ASP A 1 183 ? 9.777 15.055 5.238 1.00 45.56 183 ASP A N 1
ATOM 1420 C CA . ASP A 1 183 ? 10.388 14.359 6.366 1.00 45.56 183 ASP A CA 1
ATOM 1421 C C . ASP A 1 183 ? 9.805 14.912 7.679 1.00 45.56 183 ASP A C 1
ATOM 1423 O O . ASP A 1 183 ? 10.456 15.642 8.419 1.00 45.56 183 ASP A O 1
ATOM 1427 N N . ASP A 1 184 ? 8.514 14.651 7.891 1.00 48.34 184 ASP A N 1
ATOM 1428 C CA . ASP A 1 184 ? 7.752 15.004 9.097 1.00 48.34 184 ASP A CA 1
ATOM 1429 C C . ASP A 1 184 ? 7.319 13.732 9.859 1.00 48.34 184 ASP A C 1
ATOM 1431 O O . ASP A 1 184 ? 6.400 13.761 10.677 1.00 48.34 184 ASP A O 1
ATOM 1435 N N . GLU A 1 185 ? 7.994 12.603 9.614 1.00 47.66 185 GLU A N 1
ATOM 1436 C CA . GLU A 1 185 ? 7.829 11.363 10.380 1.00 47.66 185 GLU A CA 1
ATOM 1437 C C . GLU A 1 185 ? 9.022 11.127 11.318 1.00 47.66 185 GLU A C 1
ATOM 1439 O O . GLU A 1 185 ? 9.710 10.117 11.251 1.00 47.66 185 GLU A O 1
ATOM 1444 N N . ASP A 1 186 ? 9.207 12.037 12.277 1.00 47.94 186 ASP A N 1
ATOM 1445 C CA . ASP A 1 186 ? 9.712 11.658 13.604 1.00 47.94 186 ASP A CA 1
ATOM 1446 C C . ASP A 1 186 ? 8.538 11.046 14.407 1.00 47.94 186 ASP A C 1
ATOM 1448 O O . ASP A 1 186 ? 8.036 11.625 15.374 1.00 47.94 186 ASP A O 1
ATOM 1452 N N . ASP A 1 187 ? 8.052 9.874 13.991 1.00 47.16 187 ASP A N 1
ATOM 1453 C CA . ASP A 1 187 ? 7.298 8.975 14.877 1.00 47.16 187 ASP A CA 1
ATOM 1454 C C . ASP A 1 187 ? 7.600 7.513 14.522 1.00 47.16 187 ASP A C 1
ATOM 1456 O O . ASP A 1 187 ? 6.722 6.730 14.158 1.00 47.16 187 ASP A O 1
ATOM 1460 N N . ASP A 1 188 ? 8.880 7.148 14.652 1.00 46.91 188 ASP A N 1
ATOM 1461 C CA . ASP A 1 188 ? 9.328 5.766 14.842 1.00 46.91 188 ASP A CA 1
ATOM 1462 C C . ASP A 1 188 ? 8.615 5.168 16.073 1.00 46.91 188 ASP A C 1
ATOM 1464 O O . ASP A 1 188 ? 9.110 5.177 17.203 1.00 46.91 188 ASP A O 1
ATOM 1468 N N . ASN A 1 189 ? 7.414 4.641 15.854 1.00 50.50 189 ASN A N 1
ATOM 1469 C CA . ASN A 1 189 ? 6.725 3.717 16.747 1.00 50.50 189 ASN A CA 1
ATOM 1470 C C . ASN A 1 189 ? 6.267 2.485 15.946 1.00 50.50 189 ASN A C 1
ATOM 1472 O O . ASN A 1 189 ? 5.107 2.080 15.993 1.00 50.50 189 ASN A O 1
ATOM 1476 N N . GLU A 1 190 ? 7.204 1.832 15.246 1.00 47.81 190 GLU A N 1
ATOM 1477 C CA . GLU A 1 190 ? 7.023 0.473 14.694 1.00 47.81 190 GLU A CA 1
ATOM 1478 C C . GLU A 1 190 ? 6.791 -0.600 15.788 1.00 47.81 190 GLU A C 1
ATOM 1480 O O . GLU A 1 190 ? 6.459 -1.747 15.492 1.00 47.81 190 GLU A O 1
ATOM 1485 N N . ASP A 1 191 ? 6.915 -0.242 17.072 1.00 48.88 191 ASP A N 1
ATOM 1486 C CA . ASP A 1 191 ? 6.650 -1.131 18.210 1.00 48.88 191 ASP A CA 1
ATOM 1487 C C . ASP A 1 191 ? 5.177 -1.126 18.690 1.00 48.88 191 ASP A C 1
ATOM 1489 O O . ASP A 1 191 ? 4.817 -1.912 19.572 1.00 48.88 191 ASP A O 1
ATOM 1493 N N . ASP A 1 192 ? 4.295 -0.292 18.119 1.00 56.75 192 ASP A N 1
ATOM 1494 C CA . ASP A 1 192 ? 2.918 -0.102 18.613 1.00 56.75 192 ASP A CA 1
ATOM 1495 C C . ASP A 1 192 ? 1.864 -1.057 17.979 1.00 56.75 192 ASP A C 1
ATOM 1497 O O . ASP A 1 192 ? 0.685 -0.993 18.338 1.00 56.75 192 ASP A O 1
ATOM 1501 N N . GLN A 1 193 ? 2.239 -1.995 17.091 1.00 57.19 193 GLN A N 1
ATOM 1502 C CA . GLN A 1 193 ? 1.292 -2.974 16.510 1.00 57.19 193 GLN A CA 1
ATOM 1503 C C . GLN A 1 193 ? 1.049 -4.250 17.344 1.00 57.19 193 GLN A C 1
ATOM 1505 O O . GLN A 1 193 ? 0.152 -5.025 16.994 1.00 57.19 193 GLN A O 1
ATOM 1510 N N . ARG A 1 194 ? 1.783 -4.508 18.440 1.00 73.75 194 ARG A N 1
ATOM 1511 C CA . ARG A 1 194 ? 1.509 -5.667 19.319 1.00 73.75 194 ARG A CA 1
ATOM 1512 C C . ARG A 1 194 ? 0.778 -5.246 20.599 1.00 73.75 194 ARG A C 1
ATOM 1514 O O . ARG A 1 194 ? 1.114 -4.214 21.175 1.00 73.75 194 ARG A O 1
ATOM 1521 N N . PRO A 1 195 ? -0.207 -6.029 21.082 1.00 63.09 195 PRO A N 1
ATOM 1522 C CA . PRO A 1 195 ? -0.854 -5.739 22.356 1.00 63.09 195 PRO A CA 1
ATOM 1523 C C . PRO A 1 195 ? 0.200 -5.690 23.470 1.00 63.09 195 PRO A C 1
ATOM 1525 O O . PRO A 1 195 ? 0.972 -6.635 23.636 1.00 63.09 195 PRO A O 1
ATOM 1528 N N . PHE A 1 196 ? 0.237 -4.577 24.210 1.00 69.44 196 PHE A N 1
ATOM 1529 C CA . PHE A 1 196 ? 1.223 -4.353 25.268 1.00 69.44 196 PHE A CA 1
ATOM 1530 C C . PHE A 1 196 ? 1.215 -5.490 26.286 1.00 69.44 196 PHE A C 1
ATOM 1532 O O . PHE A 1 196 ? 0.163 -5.893 26.792 1.00 69.44 196 PHE A O 1
ATOM 1539 N N . THR A 1 197 ? 2.406 -5.944 26.662 1.00 76.06 197 THR A N 1
ATOM 1540 C CA . THR A 1 197 ? 2.550 -6.799 27.838 1.00 76.06 197 THR A CA 1
ATOM 1541 C C . THR A 1 197 ? 2.211 -6.006 29.106 1.00 76.06 197 THR A C 1
ATOM 1543 O O . THR A 1 197 ? 2.322 -4.777 29.167 1.00 76.06 197 THR A O 1
ATOM 1546 N N . VAL A 1 198 ? 1.790 -6.706 30.162 1.00 72.62 198 VAL A N 1
ATOM 1547 C CA . VAL A 1 198 ? 1.403 -6.079 31.443 1.00 72.62 198 VAL A CA 1
ATOM 1548 C C . VAL A 1 198 ? 2.546 -5.236 32.033 1.00 72.62 198 VAL A C 1
ATOM 1550 O O . VAL A 1 198 ? 2.307 -4.200 32.661 1.00 72.62 198 VAL A O 1
ATOM 1553 N N . GLU A 1 199 ? 3.797 -5.639 31.804 1.00 77.19 199 GLU A N 1
ATOM 1554 C CA . GLU A 1 199 ? 4.982 -4.902 32.248 1.00 77.19 199 GLU A CA 1
ATOM 1555 C C . GLU A 1 199 ? 5.209 -3.614 31.443 1.00 77.19 199 GLU A C 1
ATOM 1557 O O . GLU A 1 199 ? 5.438 -2.558 32.043 1.00 77.19 199 GLU A O 1
ATOM 1562 N N . GLU A 1 200 ? 5.053 -3.658 30.116 1.00 79.06 200 GLU A N 1
ATOM 1563 C CA . GLU A 1 200 ? 5.143 -2.482 29.239 1.00 79.06 200 GLU A CA 1
ATOM 1564 C C . GLU A 1 200 ? 4.046 -1.457 29.567 1.00 79.06 200 GLU A C 1
ATOM 1566 O O . GLU A 1 200 ? 4.322 -0.259 29.680 1.00 79.06 200 GLU A O 1
ATOM 1571 N N . LEU A 1 201 ? 2.816 -1.909 29.841 1.00 75.88 201 LEU A N 1
ATOM 1572 C CA . LEU A 1 201 ? 1.711 -1.030 30.233 1.00 75.88 201 LEU A CA 1
ATOM 1573 C C . LEU A 1 201 ? 1.989 -0.325 31.574 1.00 75.88 201 LEU A C 1
ATOM 1575 O O . LEU A 1 201 ? 1.715 0.874 31.732 1.00 75.88 201 LEU A O 1
ATOM 1579 N N . LYS A 1 202 ? 2.589 -1.039 32.536 1.00 79.81 202 LYS A N 1
ATOM 1580 C CA . LYS A 1 202 ? 3.002 -0.496 33.842 1.00 79.81 202 LYS A CA 1
ATOM 1581 C C . LYS A 1 202 ? 4.160 0.499 33.712 1.00 79.81 202 LYS A C 1
ATOM 1583 O O . LYS A 1 202 ? 4.207 1.499 34.435 1.00 79.81 202 LYS A O 1
ATOM 1588 N N . ALA A 1 203 ? 5.085 0.261 32.786 1.00 79.56 203 ALA A N 1
ATOM 1589 C CA . ALA A 1 203 ? 6.167 1.190 32.480 1.00 79.56 203 ALA A CA 1
ATOM 1590 C C . ALA A 1 203 ? 5.638 2.467 31.800 1.00 79.56 203 ALA A C 1
ATOM 1592 O O . ALA A 1 203 ? 5.955 3.577 32.245 1.00 79.56 203 ALA A O 1
ATOM 1593 N N . LYS A 1 204 ? 4.756 2.330 30.798 1.00 79.25 204 LYS A N 1
ATOM 1594 C CA . LYS A 1 204 ? 4.165 3.448 30.036 1.00 79.25 204 LYS A CA 1
ATOM 1595 C C . LYS A 1 204 ? 3.288 4.335 30.935 1.00 79.25 204 LYS A C 1
ATOM 1597 O O . LYS A 1 204 ? 3.392 5.564 30.884 1.00 79.25 204 LYS A O 1
ATOM 1602 N N . THR A 1 205 ? 2.518 3.751 31.861 1.00 83.94 205 THR A N 1
ATOM 1603 C CA . THR A 1 205 ? 1.759 4.512 32.880 1.00 83.94 205 THR A CA 1
ATOM 1604 C C . THR A 1 205 ? 2.665 5.273 33.851 1.00 83.94 205 THR A C 1
ATOM 1606 O O . THR A 1 205 ? 2.423 6.457 34.109 1.00 83.94 205 THR A O 1
ATOM 1609 N N . ARG A 1 206 ? 3.753 4.661 34.342 1.00 79.38 206 ARG A N 1
ATOM 1610 C CA . ARG A 1 206 ? 4.733 5.348 35.208 1.00 79.38 206 ARG A CA 1
ATOM 1611 C C . ARG A 1 206 ? 5.440 6.499 34.492 1.00 79.38 206 ARG A C 1
ATOM 1613 O O . ARG A 1 206 ? 5.603 7.571 35.079 1.00 79.38 206 ARG A O 1
ATOM 1620 N N . ALA A 1 207 ? 5.818 6.313 33.229 1.00 77.00 207 ALA A N 1
ATOM 1621 C CA . ALA A 1 207 ? 6.439 7.358 32.418 1.00 77.00 207 ALA A CA 1
ATOM 1622 C C . ALA A 1 207 ? 5.487 8.547 32.193 1.00 77.00 207 ALA A C 1
ATOM 1624 O O . ALA A 1 207 ? 5.878 9.705 32.372 1.00 77.00 207 ALA A O 1
ATOM 1625 N N . LYS A 1 208 ? 4.209 8.272 31.896 1.00 77.31 208 LYS A N 1
ATOM 1626 C CA . LYS A 1 208 ? 3.173 9.302 31.708 1.00 77.31 208 LYS A CA 1
ATOM 1627 C C . LYS A 1 208 ? 2.906 10.092 32.995 1.00 77.31 208 LYS A C 1
ATOM 1629 O O . LYS A 1 208 ? 2.844 11.321 32.948 1.00 77.31 208 LYS A O 1
ATOM 1634 N N . ALA A 1 209 ? 2.856 9.416 34.146 1.00 77.12 209 ALA A N 1
ATOM 1635 C CA . ALA A 1 209 ? 2.718 10.062 35.453 1.00 77.12 209 ALA A CA 1
ATOM 1636 C C . ALA A 1 209 ? 3.921 10.967 35.784 1.00 77.12 209 ALA A C 1
ATOM 1638 O O . ALA A 1 209 ? 3.747 12.104 36.230 1.00 77.12 209 ALA A O 1
ATOM 1639 N N . LYS A 1 210 ? 5.149 10.514 35.495 1.00 75.81 210 LYS A N 1
ATOM 1640 C CA . LYS A 1 210 ? 6.372 11.305 35.714 1.00 75.81 210 LYS A CA 1
ATOM 1641 C C . LYS A 1 210 ? 6.405 12.562 34.834 1.00 75.81 210 LYS A C 1
ATOM 1643 O O . LYS A 1 210 ? 6.776 13.633 35.309 1.00 75.81 210 LYS A O 1
ATOM 1648 N N . ARG A 1 211 ? 5.945 12.454 33.584 1.00 72.00 211 ARG A N 1
ATOM 1649 C CA . ARG A 1 211 ? 5.859 13.563 32.616 1.00 72.00 211 ARG A CA 1
ATOM 1650 C C . ARG A 1 211 ? 4.759 14.580 32.960 1.00 72.00 211 ARG A C 1
ATOM 1652 O O . ARG A 1 211 ? 4.905 15.767 32.673 1.00 72.00 211 ARG A O 1
ATOM 1659 N N . GLN A 1 212 ? 3.676 14.153 33.615 1.00 68.81 212 GLN A N 1
ATOM 1660 C CA . GLN A 1 212 ? 2.670 15.069 34.170 1.00 68.81 212 GLN A CA 1
ATOM 1661 C C . GLN A 1 212 ? 3.196 15.822 35.399 1.00 68.81 212 GLN A C 1
ATOM 1663 O O . GLN A 1 212 ? 2.983 17.028 35.505 1.00 68.81 212 GLN A O 1
ATOM 1668 N N . GLN A 1 213 ? 3.956 15.164 36.279 1.00 64.19 213 GLN A N 1
ATOM 1669 C CA . GLN A 1 213 ? 4.555 15.832 37.441 1.00 64.19 213 GLN A CA 1
ATOM 1670 C C . GLN A 1 213 ? 5.609 16.881 37.053 1.00 64.19 213 GLN A C 1
ATOM 1672 O O . GLN A 1 213 ? 5.689 17.932 37.691 1.00 64.19 213 GLN A O 1
ATOM 1677 N N . THR A 1 214 ? 6.391 16.650 35.993 1.00 62.38 214 THR A N 1
ATOM 1678 C CA . THR A 1 214 ? 7.346 17.653 35.490 1.00 62.38 214 THR A CA 1
ATOM 1679 C C . THR A 1 214 ? 6.647 18.835 34.815 1.00 62.38 214 THR A C 1
ATOM 1681 O O . THR A 1 214 ? 7.049 19.975 35.042 1.00 62.38 214 THR A O 1
ATOM 1684 N N . LYS A 1 215 ? 5.549 18.608 34.077 1.00 61.69 215 LYS A N 1
ATOM 1685 C CA . LYS A 1 215 ? 4.727 19.692 33.500 1.00 61.69 215 LYS A CA 1
ATOM 1686 C C . LYS A 1 215 ? 4.045 20.567 34.558 1.00 61.69 215 LYS A C 1
ATOM 1688 O O . LYS A 1 215 ? 3.936 21.773 34.358 1.00 61.69 215 LYS A O 1
ATOM 1693 N N . VAL A 1 216 ? 3.613 19.991 35.682 1.00 59.38 216 VAL A N 1
ATOM 1694 C CA . VAL A 1 216 ? 3.012 20.756 36.792 1.00 59.38 216 VAL A CA 1
ATOM 1695 C C . VAL A 1 216 ? 4.067 21.591 37.527 1.00 59.38 216 VAL A C 1
ATOM 1697 O O . VAL A 1 216 ? 3.811 22.749 37.842 1.00 59.38 216 VAL A O 1
ATOM 1700 N N . LYS A 1 217 ? 5.286 21.068 37.717 1.00 55.50 217 LYS A N 1
ATOM 1701 C CA . LYS A 1 217 ? 6.396 21.829 38.322 1.00 55.50 217 LYS A CA 1
ATOM 1702 C C . LYS A 1 217 ? 6.951 22.941 37.421 1.00 55.50 217 LYS A C 1
ATOM 1704 O O . LYS A 1 217 ? 7.451 23.928 37.944 1.00 55.50 217 LYS A O 1
ATOM 1709 N N . GLY A 1 218 ? 6.837 22.812 36.098 1.00 52.75 218 GLY A N 1
ATOM 1710 C CA . GLY A 1 218 ? 7.244 23.849 35.140 1.00 52.75 218 GLY A CA 1
ATOM 1711 C C . GLY A 1 218 ? 6.274 25.032 35.006 1.00 52.75 218 GLY A C 1
ATOM 1712 O O . GLY A 1 218 ? 6.683 26.077 34.522 1.00 52.75 218 GLY A O 1
ATOM 1713 N N . ARG A 1 219 ?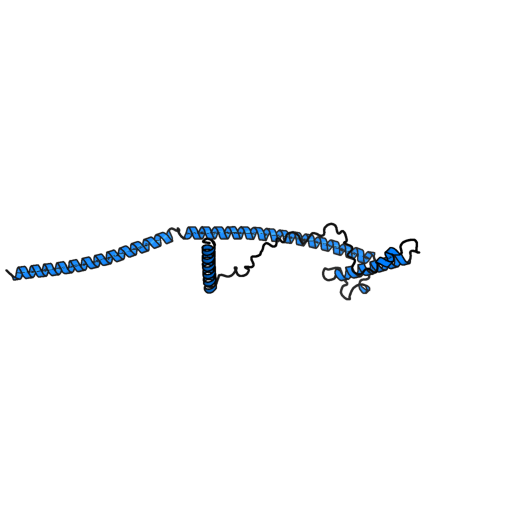 5.010 24.895 35.439 1.00 52.19 219 ARG A N 1
ATOM 1714 C CA . ARG A 1 219 ? 4.000 25.982 35.430 1.00 52.19 219 ARG A CA 1
ATOM 1715 C C . ARG A 1 219 ? 3.919 26.767 36.744 1.00 52.19 219 ARG A C 1
ATOM 1717 O O . ARG A 1 219 ? 3.170 27.733 36.811 1.00 52.19 219 ARG A O 1
ATOM 1724 N N . ALA A 1 220 ? 4.645 26.339 37.775 1.00 51.31 220 ALA A N 1
ATOM 1725 C CA . ALA A 1 220 ? 4.647 26.950 39.106 1.00 51.31 220 ALA A CA 1
ATOM 1726 C C . ALA A 1 220 ? 5.942 27.733 39.404 1.00 51.31 220 ALA A C 1
ATOM 1728 O O . ALA A 1 220 ? 6.279 27.931 40.571 1.00 51.31 220 ALA A O 1
ATOM 1729 N N . LYS A 1 221 ? 6.685 28.131 38.366 1.00 41.88 221 LYS A N 1
ATOM 1730 C CA . LYS A 1 221 ? 7.922 28.901 38.478 1.00 41.88 221 LYS A CA 1
ATOM 1731 C C . LYS A 1 221 ? 7.857 30.140 37.603 1.00 41.88 221 LYS A C 1
ATOM 1733 O O . LYS A 1 221 ? 7.302 30.014 36.490 1.00 41.88 221 LYS A O 1
#

Radius of gyration: 46.18 Å; chains: 1; bounding box: 95×48×136 Å

Foldseek 3Di:
DVVVVVVVVVVVVVVVVVVVVVVVVVVVVVVVVVVVVVVVVVVCVVVVCPVVVVVVVVVVVVVVVVVVVVVVVVVVVVVVVVVVVVVVVVVVVVQVVLVVLCVVLPQDCVPQADPPLDDGDDPVNVVSSVNSSVVSVVVVVVVVVVPDPDDDPPVVVVVVPDDDDPPPPPPPDDPPPDPDPPVPPPPPPPVPPDDDDPVRVVVVVVVVVVVVVVVVVVVVD

Secondary structure (DSSP, 8-state):
-HHHHHHHHHHHHHHHHHHHHHHHHHHHHHHHHHHHHHHHHHHHHHHTTTTHHHHHHHHHHHHHHHHHHHHHHHHHHHHHHHHHHHHHHHHHHHHHHHHHHHHHTT--HHHHS-TT--SS--TTTHHHHHHHHHHHHHHHHHHHHHTS-SSS-HHHHHHT--TT-------TT---S-S----------TTTTSPPPHHHHHHHHHHHHHHHHHHHHHS--

Organism: NCBI:txid141414

InterPro domains:
  IPR049258 ODAD1, central coiled coil region [PF21773] (1-110)
  IPR051876 Outer dynein arm-docking/Coiled-coil domain-containing protein [PTHR21694] (1-212)